Protein AF-A0A651H7D0-F1 (afdb_monomer_lite)

Structure (mmCIF, N/CA/C/O backbone):
data_AF-A0A651H7D0-F1
#
_entry.id   AF-A0A651H7D0-F1
#
loop_
_atom_site.group_PDB
_atom_site.id
_atom_site.type_symbol
_atom_site.label_atom_id
_atom_site.label_alt_id
_atom_site.label_comp_id
_atom_site.label_asym_id
_atom_site.label_entity_id
_atom_site.label_seq_id
_atom_site.pdbx_PDB_ins_code
_atom_site.Cartn_x
_atom_site.Cartn_y
_atom_site.Cartn_z
_atom_site.occupancy
_atom_site.B_iso_or_equiv
_atom_site.auth_seq_id
_atom_site.auth_comp_id
_atom_site.auth_asym_id
_atom_site.auth_atom_id
_atom_site.pdbx_PDB_model_num
ATOM 1 N N . MET A 1 1 ? -4.427 -22.887 33.179 1.00 30.02 1 MET A N 1
ATOM 2 C CA . MET A 1 1 ? -4.333 -21.422 33.364 1.00 30.02 1 MET A CA 1
ATOM 3 C C . MET A 1 1 ? -4.092 -20.790 32.000 1.00 30.02 1 MET A C 1
ATOM 5 O O . MET A 1 1 ? -2.968 -20.819 31.516 1.00 30.02 1 MET A O 1
ATOM 9 N N . SER A 1 2 ? -5.145 -20.331 31.320 1.00 29.44 2 SER A N 1
ATOM 10 C CA . SER A 1 2 ? -5.008 -19.767 29.972 1.00 29.44 2 SER A CA 1
ATOM 11 C C . SER A 1 2 ? -4.430 -18.359 30.052 1.00 29.44 2 SER A C 1
ATOM 13 O O . SER A 1 2 ? -5.003 -17.473 30.680 1.00 29.44 2 SER A O 1
ATOM 15 N N . LYS A 1 3 ? -3.266 -18.177 29.428 1.00 25.44 3 LYS A N 1
ATOM 16 C CA . LYS A 1 3 ? -2.587 -16.894 29.248 1.00 25.44 3 LYS A CA 1
ATOM 17 C C . LYS A 1 3 ? -3.523 -15.998 28.426 1.00 25.44 3 LYS A C 1
ATOM 19 O O . LYS A 1 3 ? -3.673 -16.217 27.228 1.00 25.44 3 LYS A O 1
ATOM 24 N N . ALA A 1 4 ? -4.202 -15.045 29.064 1.00 33.19 4 ALA A N 1
ATOM 25 C CA . ALA A 1 4 ? -4.998 -14.057 28.344 1.00 33.19 4 ALA A CA 1
ATOM 26 C C . ALA A 1 4 ? -4.068 -13.311 27.377 1.00 33.19 4 ALA A C 1
ATOM 28 O O . ALA A 1 4 ? -3.048 -12.757 27.799 1.00 33.19 4 ALA A O 1
ATOM 29 N N . ALA A 1 5 ? -4.378 -13.353 26.080 1.00 38.56 5 ALA A N 1
ATOM 30 C CA . ALA A 1 5 ? -3.650 -12.601 25.071 1.00 38.56 5 ALA A CA 1
ATOM 31 C C . ALA A 1 5 ? -3.648 -11.124 25.486 1.00 38.56 5 ALA A C 1
ATOM 33 O O . ALA A 1 5 ? -4.702 -10.510 25.657 1.00 38.56 5 ALA A O 1
ATOM 34 N N . LYS A 1 6 ? -2.458 -10.572 25.732 1.00 51.66 6 LYS A N 1
ATOM 35 C CA . LYS A 1 6 ? -2.292 -9.190 26.178 1.00 51.66 6 LYS A CA 1
ATOM 36 C C . LYS A 1 6 ? -2.642 -8.298 24.991 1.00 51.66 6 LYS A C 1
ATOM 38 O O . LYS A 1 6 ? -1.834 -8.144 24.082 1.00 51.66 6 LYS A O 1
ATOM 43 N N . VAL A 1 7 ? -3.872 -7.790 24.962 1.00 60.25 7 VAL A N 1
ATOM 44 C CA . VAL A 1 7 ? -4.326 -6.878 23.911 1.00 60.25 7 VAL A CA 1
ATOM 45 C C . VAL A 1 7 ? -3.390 -5.669 23.903 1.00 60.25 7 VAL A C 1
ATOM 47 O O . VAL A 1 7 ? -3.214 -5.004 24.925 1.00 60.25 7 VAL A O 1
ATOM 50 N N . GLU A 1 8 ? -2.751 -5.410 22.765 1.00 68.06 8 GLU A N 1
ATOM 51 C CA . GLU A 1 8 ? -1.811 -4.303 22.618 1.00 68.06 8 GLU A CA 1
ATOM 52 C C . GLU A 1 8 ? -2.575 -2.972 22.608 1.00 68.06 8 GLU A C 1
ATOM 54 O O . GLU A 1 8 ? -3.343 -2.673 21.686 1.00 68.06 8 GLU A O 1
ATOM 59 N N . MET A 1 9 ? -2.396 -2.179 23.665 1.00 70.12 9 MET A N 1
ATOM 60 C CA . MET A 1 9 ? -3.059 -0.885 23.820 1.00 70.12 9 MET A CA 1
ATOM 61 C C . MET A 1 9 ? -2.379 0.189 22.958 1.00 70.12 9 MET A C 1
ATOM 63 O O . MET A 1 9 ? -1.159 0.174 22.817 1.00 70.12 9 MET A O 1
ATOM 67 N N . PRO A 1 10 ? -3.134 1.158 22.409 1.00 69.12 10 PRO A N 1
ATOM 68 C CA . PRO A 1 10 ? -2.575 2.207 21.552 1.00 69.12 10 PRO A CA 1
ATOM 69 C C . PRO A 1 10 ? -1.718 3.236 22.312 1.00 69.12 10 PRO A C 1
ATOM 71 O O . PRO A 1 10 ? -0.982 3.994 21.687 1.00 69.12 10 PRO A O 1
ATOM 74 N N . CYS A 1 11 ? -1.810 3.290 23.644 1.00 74.88 11 CYS A N 1
ATOM 75 C CA . CYS A 1 11 ? -0.924 4.070 24.509 1.00 74.88 11 CYS A CA 1
ATOM 76 C C . CYS A 1 11 ? -0.844 3.458 25.919 1.00 74.88 11 CYS A C 1
ATOM 78 O O . CYS A 1 11 ? -1.687 2.644 26.311 1.00 74.88 11 CYS A O 1
ATOM 80 N N . GLY A 1 12 ? 0.189 3.839 26.679 1.00 77.81 12 GLY A N 1
ATOM 81 C CA . GLY A 1 12 ? 0.385 3.375 28.054 1.00 77.81 12 GLY A CA 1
ATOM 82 C C . GLY A 1 12 ? -0.759 3.808 28.977 1.00 77.81 12 GLY A C 1
ATOM 83 O O . GLY A 1 12 ? -1.247 4.932 28.877 1.00 77.81 12 GLY A O 1
ATOM 84 N N . GLY A 1 13 ? -1.183 2.926 29.890 1.00 75.56 13 GLY A N 1
ATOM 85 C CA . GLY A 1 13 ? -2.305 3.191 30.805 1.00 75.56 13 GLY A CA 1
ATOM 86 C C . GLY A 1 13 ? -2.114 4.434 31.681 1.00 75.56 13 GLY A C 1
ATOM 87 O O . GLY A 1 13 ? -3.072 5.161 31.921 1.00 75.56 13 GLY A O 1
ATOM 88 N N . GLU A 1 14 ? -0.876 4.737 32.077 1.00 77.44 14 GLU A N 1
ATOM 89 C CA . GLU A 1 14 ? -0.544 5.968 32.807 1.00 77.44 14 GLU A CA 1
ATOM 90 C C . GLU A 1 14 ? -0.788 7.226 31.968 1.00 77.44 14 GLU A C 1
ATOM 92 O O . GLU A 1 14 ? -1.350 8.199 32.464 1.00 77.44 14 GLU A O 1
ATOM 97 N N . ALA A 1 15 ? -0.433 7.195 30.679 1.00 79.38 15 ALA A N 1
ATOM 98 C CA . ALA A 1 15 ? -0.640 8.320 29.773 1.00 79.38 15 ALA A CA 1
ATOM 99 C C . ALA A 1 15 ? -2.135 8.579 29.532 1.00 79.38 15 ALA A C 1
ATOM 101 O O . ALA A 1 15 ? -2.571 9.731 29.547 1.00 79.38 15 ALA A O 1
ATOM 102 N N . VAL A 1 16 ? -2.929 7.510 29.378 1.00 81.38 16 VAL A N 1
ATOM 103 C CA . VAL A 1 16 ? -4.387 7.624 29.237 1.00 81.38 16 VAL A CA 1
ATOM 104 C C . VAL A 1 16 ? -5.010 8.177 30.518 1.00 81.38 16 VAL A C 1
ATOM 106 O O . VAL A 1 16 ? -5.781 9.132 30.442 1.00 81.38 16 VAL A O 1
ATOM 109 N N . LYS A 1 17 ? -4.608 7.692 31.698 1.00 84.50 17 LYS A N 1
ATOM 110 C CA . LYS A 1 17 ? -5.128 8.185 32.979 1.00 84.50 17 LYS A CA 1
ATOM 111 C C . LYS A 1 17 ? -4.763 9.645 33.228 1.00 84.50 17 LYS A C 1
ATOM 113 O O . LYS A 1 17 ? -5.623 10.428 33.618 1.00 84.50 17 LYS A O 1
ATOM 118 N N . ALA A 1 18 ? -3.524 10.037 32.936 1.00 82.00 18 ALA A N 1
ATOM 119 C CA . ALA A 1 18 ? -3.053 11.407 33.124 1.00 82.00 18 ALA A CA 1
ATOM 120 C C . ALA A 1 18 ? -3.798 12.430 32.250 1.00 82.00 18 ALA A C 1
ATOM 122 O O . ALA A 1 18 ? -3.918 13.590 32.634 1.00 82.00 18 ALA A O 1
ATOM 123 N N . LYS A 1 19 ? -4.279 12.025 31.069 1.00 83.31 19 LYS A N 1
ATOM 124 C CA . LYS A 1 19 ? -4.895 12.942 30.094 1.00 83.31 19 LYS A CA 1
ATOM 125 C C . LYS A 1 19 ? -6.409 12.867 30.039 1.00 83.31 19 LYS A C 1
ATOM 127 O O . LYS A 1 19 ? -7.053 13.870 29.763 1.00 83.31 19 LYS A O 1
ATOM 132 N N . THR A 1 20 ? -6.965 11.698 30.317 1.00 81.38 20 THR A N 1
ATOM 133 C CA . THR A 1 20 ? -8.406 11.448 30.245 1.00 81.38 20 THR A CA 1
ATOM 134 C C . THR A 1 20 ? -9.041 11.293 31.622 1.00 81.38 20 THR A C 1
ATOM 136 O O . THR A 1 20 ? -10.248 11.127 31.708 1.00 81.38 20 THR A O 1
ATOM 139 N N . GLY A 1 21 ? -8.246 11.313 32.698 1.00 83.69 21 GLY A N 1
ATOM 140 C CA . GLY A 1 21 ? -8.707 11.143 34.076 1.00 83.69 21 GLY A CA 1
ATOM 141 C C . GLY A 1 21 ? -9.155 9.723 34.434 1.00 83.69 21 GLY A C 1
ATOM 142 O O . GLY A 1 21 ? -9.537 9.497 35.578 1.00 83.69 21 GLY A O 1
ATOM 143 N N . ARG A 1 22 ? -9.114 8.780 33.485 1.00 85.62 22 ARG A N 1
ATOM 144 C CA . ARG A 1 22 ? -9.593 7.400 33.637 1.00 85.62 22 ARG A CA 1
ATOM 145 C C . ARG A 1 22 ? -8.580 6.413 33.086 1.00 85.62 22 ARG A C 1
ATOM 147 O O . ARG A 1 22 ? -7.939 6.683 32.072 1.00 85.62 22 ARG A O 1
ATOM 154 N N . ASP A 1 23 ? -8.437 5.267 33.732 1.00 88.31 23 ASP A N 1
ATOM 155 C CA . ASP A 1 23 ? -7.669 4.153 33.189 1.00 88.31 23 ASP A CA 1
ATOM 156 C C . ASP A 1 23 ? -8.476 3.322 32.173 1.00 88.31 23 ASP A C 1
ATOM 158 O O . ASP A 1 23 ? -9.648 3.577 31.886 1.00 88.31 23 ASP A O 1
ATOM 162 N N . TRP A 1 24 ? -7.826 2.318 31.583 1.00 84.38 24 TRP A N 1
ATOM 163 C CA . TRP A 1 24 ? -8.444 1.460 30.573 1.00 84.38 24 TRP A CA 1
ATOM 164 C C . TRP A 1 24 ? -9.625 0.640 31.105 1.00 84.38 24 TRP A C 1
ATOM 166 O O . TRP A 1 24 ? -10.591 0.427 30.372 1.00 84.38 24 TRP A O 1
ATOM 176 N N . ALA A 1 25 ? -9.579 0.183 32.358 1.00 85.06 25 ALA A N 1
ATOM 177 C CA . ALA A 1 25 ? -10.669 -0.589 32.946 1.00 85.06 25 ALA A CA 1
ATOM 178 C C . ALA A 1 25 ? -11.895 0.302 33.194 1.00 85.06 25 ALA A C 1
ATOM 180 O O . ALA A 1 25 ? -13.027 -0.111 32.926 1.00 85.06 25 ALA A O 1
ATOM 181 N N . GLU A 1 26 ? -11.667 1.535 33.645 1.00 87.69 26 GLU A N 1
ATOM 182 C CA . GLU A 1 26 ? -12.698 2.553 33.837 1.00 87.69 26 GLU A CA 1
ATOM 183 C C . GLU A 1 26 ? -13.334 2.970 32.508 1.00 87.69 26 GLU A C 1
ATOM 185 O O . GLU A 1 26 ? -14.560 2.967 32.395 1.00 87.69 26 GLU A O 1
ATOM 190 N N . TRP A 1 27 ? -12.530 3.248 31.477 1.00 89.06 27 TRP A N 1
ATOM 191 C CA . TRP A 1 27 ? -13.042 3.533 30.132 1.00 89.06 27 TRP A CA 1
ATOM 192 C C . TRP A 1 27 ? -13.841 2.370 29.556 1.00 89.06 27 TRP A C 1
ATOM 194 O O . TRP A 1 27 ? -14.928 2.578 29.019 1.00 89.06 27 TRP A O 1
ATOM 204 N N . GLY A 1 28 ? -13.337 1.144 29.717 1.00 86.56 28 GLY A N 1
ATOM 205 C CA . GLY A 1 28 ? -14.035 -0.069 29.306 1.00 86.56 28 GLY A CA 1
ATOM 206 C C . GLY A 1 28 ? -15.434 -0.175 29.905 1.00 86.56 28 GLY A C 1
ATOM 207 O O . GLY A 1 28 ? -16.376 -0.510 29.192 1.00 86.56 28 GLY A O 1
ATOM 208 N N . ARG A 1 29 ? -15.580 0.151 31.193 1.00 86.50 29 ARG A N 1
ATOM 209 C CA . ARG A 1 29 ? -16.866 0.114 31.896 1.00 86.50 29 ARG A CA 1
ATOM 210 C C . ARG A 1 29 ? -17.814 1.214 31.422 1.00 86.50 29 ARG A C 1
ATOM 212 O O . ARG A 1 29 ? -18.936 0.910 31.043 1.00 86.50 29 ARG A O 1
ATOM 219 N N . VAL A 1 30 ? -17.344 2.463 31.377 1.00 88.69 30 VAL A N 1
ATOM 220 C CA . VAL A 1 30 ? -18.155 3.625 30.962 1.00 88.69 30 VAL A CA 1
ATOM 221 C C . VAL A 1 30 ? -18.706 3.446 29.549 1.00 88.69 30 VAL A C 1
ATOM 223 O O . VAL A 1 30 ? -19.864 3.764 29.282 1.00 88.69 30 VAL A O 1
ATOM 226 N N . LEU A 1 31 ? -17.880 2.937 28.636 1.00 87.56 31 LEU A N 1
ATOM 227 C CA . LEU A 1 31 ? -18.273 2.731 27.247 1.00 87.56 31 LEU A CA 1
ATOM 228 C C . LEU A 1 31 ? -19.184 1.509 27.082 1.00 87.56 31 LEU A C 1
ATOM 230 O O . LEU A 1 31 ? -20.147 1.579 26.323 1.00 87.56 31 LEU A O 1
ATOM 234 N N . ASP A 1 32 ? -18.957 0.426 27.830 1.00 84.50 32 ASP A N 1
ATOM 235 C CA . ASP A 1 32 ? -19.878 -0.717 27.843 1.00 84.50 32 ASP A CA 1
ATOM 236 C C . ASP A 1 32 ? -21.271 -0.336 28.360 1.00 84.50 32 ASP A C 1
ATOM 238 O O . ASP A 1 32 ? -22.265 -0.682 27.722 1.00 84.50 32 ASP A O 1
ATOM 242 N N . GLU A 1 33 ? -21.349 0.397 29.474 1.00 87.38 33 GLU A N 1
ATOM 243 C CA . GLU A 1 33 ? -22.612 0.876 30.060 1.00 87.38 33 GLU A CA 1
ATOM 244 C C . GLU A 1 33 ? -23.369 1.808 29.107 1.00 87.38 33 GLU A C 1
ATOM 246 O O . GLU A 1 33 ? -24.596 1.805 29.064 1.00 87.38 33 GLU A O 1
ATOM 251 N N . ALA A 1 34 ? -22.640 2.574 28.298 1.00 84.88 34 ALA A N 1
ATOM 252 C CA . ALA A 1 34 ? -23.206 3.448 27.279 1.00 84.88 34 ALA A CA 1
ATOM 253 C C . ALA A 1 34 ? -23.540 2.729 25.955 1.00 84.88 34 ALA A C 1
ATOM 255 O O . ALA A 1 34 ? -23.911 3.386 24.983 1.00 84.88 34 ALA A O 1
ATOM 256 N N . GLY A 1 35 ? -23.397 1.401 25.884 1.00 82.62 35 GLY A N 1
ATOM 257 C CA . GLY A 1 35 ? -23.729 0.622 24.690 1.00 82.62 35 GLY A CA 1
ATOM 258 C C . GLY A 1 35 ? -22.752 0.807 23.525 1.00 82.62 35 GLY A C 1
ATOM 259 O O . GLY A 1 35 ? -23.097 0.504 22.383 1.00 82.62 35 GLY A O 1
ATOM 260 N N . ALA A 1 36 ? -21.520 1.257 23.787 1.00 83.56 36 ALA A N 1
ATOM 261 C CA . ALA A 1 36 ? -20.536 1.595 22.756 1.00 83.56 36 ALA A CA 1
ATOM 262 C C . ALA A 1 36 ? -20.185 0.431 21.816 1.00 83.56 36 ALA A C 1
ATOM 264 O O . ALA A 1 36 ? -19.750 0.669 20.694 1.00 83.56 36 ALA A O 1
ATOM 265 N N . LYS A 1 37 ? -20.435 -0.823 22.217 1.00 76.56 37 LYS A N 1
ATOM 266 C CA . LYS A 1 37 ? -20.268 -2.009 21.356 1.00 76.56 37 LYS A CA 1
ATOM 267 C C . LYS A 1 37 ? -21.088 -1.959 20.064 1.00 76.56 37 LYS A C 1
ATOM 269 O O . LYS A 1 37 ? -20.705 -2.601 19.095 1.00 76.56 37 LYS A O 1
ATOM 274 N N . GLN A 1 38 ? -22.210 -1.238 20.069 1.00 73.50 38 GLN A N 1
ATOM 275 C CA . GLN A 1 38 ? -23.109 -1.103 18.917 1.00 73.50 38 GLN A CA 1
ATOM 276 C C . GLN A 1 38 ? -22.894 0.208 18.148 1.00 73.50 38 GLN A C 1
ATOM 278 O O . GLN A 1 38 ? -23.560 0.457 17.146 1.00 73.50 38 GLN A O 1
ATOM 283 N N . LEU A 1 39 ? -21.989 1.068 18.620 1.00 73.75 39 LEU A N 1
ATOM 284 C CA . LEU A 1 39 ? -21.764 2.391 18.053 1.00 73.75 39 LEU A CA 1
ATOM 285 C C . LEU A 1 39 ? -20.658 2.370 16.996 1.00 73.75 39 LEU A C 1
ATOM 287 O O . LEU A 1 39 ? -19.734 1.554 17.016 1.00 73.75 39 LEU A O 1
ATOM 291 N N . SER A 1 40 ? -20.730 3.318 16.062 1.00 72.25 40 SER A N 1
ATOM 292 C CA . SER A 1 40 ? -19.637 3.552 15.124 1.00 72.25 40 SER A CA 1
ATOM 293 C C . SER A 1 40 ? -18.425 4.151 15.851 1.00 72.25 40 SER A C 1
ATOM 295 O O . SER A 1 40 ? -18.571 4.800 16.879 1.00 72.25 40 SER A O 1
ATOM 297 N N . HIS A 1 41 ? -17.218 4.016 15.291 1.00 77.00 41 HIS A N 1
ATOM 298 C CA . HIS A 1 41 ? -16.010 4.628 15.870 1.00 77.00 41 HIS A CA 1
ATOM 299 C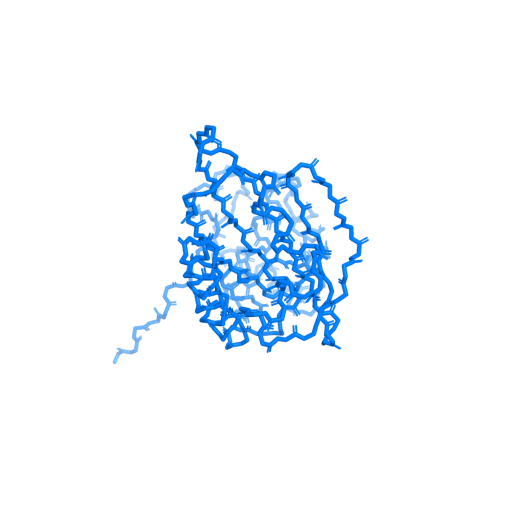 C . HIS A 1 41 ? -16.174 6.141 16.096 1.00 77.00 41 HIS A C 1
ATOM 301 O O . HIS A 1 41 ? -15.755 6.663 17.122 1.00 77.00 41 HIS A O 1
ATOM 307 N N . ALA A 1 42 ? -16.805 6.842 15.148 1.00 74.25 42 ALA A N 1
ATOM 308 C CA . ALA A 1 42 ? -17.049 8.275 15.268 1.00 74.25 42 ALA A CA 1
ATOM 309 C C . ALA A 1 42 ? -18.005 8.586 16.427 1.00 74.25 42 ALA A C 1
ATOM 311 O O . ALA A 1 42 ? -17.804 9.567 17.139 1.00 74.25 42 ALA A O 1
ATOM 312 N N . ASP A 1 43 ? -19.009 7.740 16.645 1.00 77.12 43 ASP A N 1
ATOM 313 C CA . ASP A 1 43 ? -19.968 7.920 17.731 1.00 77.12 43 ASP A CA 1
ATOM 314 C C . ASP A 1 43 ? -19.377 7.527 19.085 1.00 77.12 43 ASP A C 1
ATOM 316 O O . ASP A 1 43 ? -19.653 8.201 20.071 1.00 77.12 43 ASP A O 1
ATOM 320 N N . ILE A 1 44 ? -18.485 6.531 19.139 1.00 82.88 44 ILE A N 1
ATOM 321 C CA . ILE A 1 44 ? -17.701 6.242 20.346 1.00 82.88 44 ILE A CA 1
ATOM 322 C C . ILE A 1 44 ? -16.760 7.414 20.649 1.00 82.88 44 ILE A C 1
ATOM 324 O O . ILE A 1 44 ? -16.702 7.846 21.793 1.00 82.88 44 ILE A O 1
ATOM 328 N N . ALA A 1 45 ? -16.085 7.996 19.653 1.00 84.00 45 ALA A N 1
ATOM 329 C CA . ALA A 1 45 ? -15.214 9.152 19.870 1.00 84.00 45 ALA A CA 1
ATOM 330 C C . ALA A 1 45 ? -15.995 10.377 20.375 1.00 84.00 45 ALA A C 1
ATOM 332 O O . ALA A 1 45 ? -15.549 11.035 21.313 1.00 84.00 45 ALA A O 1
ATOM 333 N N . LYS A 1 46 ? -17.185 10.647 19.817 1.00 83.25 46 LYS A N 1
ATOM 334 C CA . LYS A 1 46 ? -18.104 11.679 20.331 1.00 83.25 46 LYS A CA 1
ATOM 335 C C . LYS A 1 46 ? -18.578 11.362 21.745 1.00 83.25 46 LYS A C 1
ATOM 337 O O . LYS A 1 46 ? -18.647 12.257 22.578 1.00 83.25 46 LYS A O 1
ATOM 342 N N . LEU A 1 47 ? -18.897 10.101 22.029 1.00 85.69 47 LEU A N 1
ATOM 343 C CA . LEU A 1 47 ? -19.313 9.658 23.353 1.00 85.69 47 LEU A CA 1
ATOM 344 C C . LEU A 1 47 ? -18.184 9.852 24.373 1.00 85.69 47 LEU A C 1
ATOM 346 O O . LEU A 1 47 ? -18.431 10.416 25.433 1.00 85.69 47 LEU A O 1
ATOM 350 N N . VAL A 1 48 ? -16.953 9.458 24.047 1.00 87.00 48 VAL A N 1
ATOM 351 C CA . VAL A 1 48 ? -15.766 9.697 24.880 1.00 87.00 48 VAL A CA 1
ATOM 352 C C . VAL A 1 48 ? -15.612 11.188 25.166 1.00 87.00 48 VAL A C 1
ATOM 354 O O . VAL A 1 48 ? -15.523 11.570 26.330 1.00 87.00 48 VAL A O 1
ATOM 357 N N . ASP A 1 49 ? -15.675 12.020 24.127 1.00 85.00 49 ASP A N 1
ATOM 358 C CA . ASP A 1 49 ? -15.542 13.473 24.252 1.00 85.00 49 ASP A CA 1
ATOM 359 C C . ASP A 1 49 ? -16.667 14.088 25.104 1.00 85.00 49 ASP A C 1
ATOM 361 O O . ASP A 1 49 ? -16.412 14.925 25.965 1.00 85.00 49 ASP A O 1
ATOM 365 N N . SER A 1 50 ? -17.904 13.599 24.948 1.00 84.00 50 SER A N 1
ATOM 366 C CA . SER A 1 50 ? -19.060 14.041 25.740 1.00 84.00 50 SER A CA 1
ATOM 367 C C . SER A 1 50 ? -18.974 13.648 27.218 1.00 84.00 50 SER A C 1
ATOM 369 O O . SER A 1 50 ? -19.501 14.349 28.079 1.00 84.00 50 SER A O 1
ATOM 371 N N . ARG A 1 51 ? -18.324 12.518 27.531 1.00 81.06 51 ARG A N 1
ATOM 372 C CA . ARG A 1 51 ? -18.155 12.023 28.905 1.00 81.06 51 ARG A CA 1
ATOM 373 C C . ARG A 1 51 ? -16.996 12.707 29.608 1.00 81.06 51 ARG A C 1
ATOM 375 O O . ARG A 1 51 ? -17.088 12.970 30.806 1.00 81.06 51 ARG A O 1
ATOM 382 N N . GLN A 1 52 ? -15.905 12.941 28.887 1.00 77.75 52 GLN A N 1
ATOM 383 C CA . GLN A 1 52 ? -14.725 13.601 29.413 1.00 77.75 52 GLN A CA 1
ATOM 384 C C . GLN A 1 52 ? -13.948 14.258 28.267 1.00 77.75 52 GLN A C 1
ATOM 386 O O . GLN A 1 52 ? -13.255 13.556 27.526 1.00 77.75 52 GLN A O 1
ATOM 391 N N . PRO A 1 53 ? -14.017 15.593 28.136 1.00 71.19 53 PRO A N 1
ATOM 392 C CA . PRO A 1 53 ? -13.289 16.317 27.105 1.00 71.19 53 PRO A CA 1
ATOM 393 C C . PRO A 1 53 ? -11.780 16.172 27.329 1.00 71.19 53 PRO A C 1
ATOM 395 O O . PRO A 1 53 ? -11.184 16.852 28.161 1.00 71.19 53 PRO A O 1
ATOM 398 N N . ALA A 1 54 ? -11.155 15.249 26.602 1.00 64.81 54 ALA A N 1
ATOM 399 C CA . ALA A 1 54 ? -9.710 15.019 26.631 1.00 64.81 54 ALA A CA 1
ATOM 400 C C . ALA A 1 54 ? -9.011 15.575 25.374 1.00 64.81 54 ALA A C 1
ATOM 402 O O . ALA A 1 54 ? -7.787 15.504 25.250 1.00 64.81 54 ALA A O 1
ATOM 403 N N . GLY A 1 55 ? -9.786 16.143 24.444 1.00 71.81 55 GLY A N 1
ATOM 404 C CA . GLY A 1 55 ? -9.339 16.604 23.134 1.00 71.81 55 GLY A CA 1
ATOM 405 C C . GLY A 1 55 ? -9.435 15.505 22.072 1.00 71.81 55 GLY A C 1
ATOM 406 O O . GLY A 1 55 ? -9.221 14.325 22.352 1.00 71.81 55 GLY A O 1
ATOM 407 N N . GLY A 1 56 ? -9.716 15.902 20.825 1.00 72.56 56 GLY A N 1
ATOM 408 C CA . GLY A 1 56 ? -10.086 14.980 19.740 1.00 72.56 56 GLY A CA 1
ATOM 409 C C . GLY A 1 56 ? -9.095 13.839 19.481 1.00 72.56 56 GLY A C 1
ATOM 410 O O . GLY A 1 56 ? -9.507 12.741 19.118 1.00 72.56 56 GLY A O 1
ATOM 411 N N . TRP A 1 57 ? -7.800 14.054 19.732 1.00 77.94 57 TRP A N 1
ATOM 412 C CA . TRP A 1 57 ? -6.787 13.003 19.610 1.00 77.94 57 TRP A CA 1
ATOM 413 C C . TRP A 1 57 ? -6.889 11.940 20.719 1.00 77.94 57 TRP A C 1
ATOM 415 O O . TRP A 1 57 ? -6.831 10.744 20.437 1.00 77.94 57 TRP A O 1
ATOM 425 N N . TRP A 1 58 ? -7.107 12.341 21.975 1.00 82.44 58 TRP A N 1
ATOM 426 C CA . TRP A 1 58 ? -7.272 11.395 23.084 1.00 82.44 58 TRP A CA 1
ATOM 427 C C . TRP A 1 58 ? -8.593 10.637 22.994 1.00 82.44 58 TRP A C 1
ATOM 429 O O . TRP A 1 58 ? -8.620 9.438 23.270 1.00 82.44 58 TRP A O 1
ATOM 439 N N . SER A 1 59 ? -9.655 11.288 22.516 1.00 84.25 59 SER A N 1
ATOM 440 C CA . SER A 1 59 ? -10.943 10.634 22.268 1.00 84.25 59 SER A CA 1
ATOM 441 C C . SER A 1 59 ? -10.818 9.508 21.233 1.00 84.25 59 SER A C 1
ATOM 443 O O . SER A 1 59 ? -11.385 8.427 21.412 1.00 84.25 59 SER A O 1
ATOM 445 N N . GLN A 1 60 ? -9.987 9.694 20.201 1.00 81.00 60 GLN A N 1
ATOM 446 C CA . GLN A 1 60 ? -9.650 8.635 19.244 1.00 81.00 60 GLN A CA 1
ATOM 447 C C . GLN A 1 60 ? -8.833 7.506 19.885 1.00 81.00 60 GLN A C 1
ATOM 449 O O . GLN A 1 60 ? -9.162 6.337 19.692 1.00 81.00 60 GLN A O 1
ATOM 454 N N . GLN A 1 61 ? -7.807 7.828 20.680 1.00 82.44 61 GLN A N 1
ATOM 455 C CA . GLN A 1 61 ? -6.963 6.823 21.338 1.00 82.44 61 GLN A CA 1
ATOM 456 C C . GLN A 1 61 ? -7.759 5.938 22.306 1.00 82.44 61 GLN A C 1
ATOM 458 O O . GLN A 1 61 ? -7.601 4.716 22.289 1.00 82.44 61 GLN A O 1
ATOM 463 N N . VAL A 1 62 ? -8.646 6.535 23.107 1.00 84.75 62 VAL A N 1
ATOM 464 C CA . VAL A 1 62 ? -9.555 5.807 24.005 1.00 84.75 62 VAL A CA 1
ATOM 465 C C . VAL A 1 62 ? -10.494 4.907 23.211 1.00 84.75 62 VAL A C 1
ATOM 467 O O . VAL A 1 62 ? -10.653 3.739 23.557 1.00 84.75 62 VAL A O 1
ATOM 470 N N . THR A 1 63 ? -11.059 5.414 22.113 1.00 84.50 63 THR A N 1
ATOM 471 C CA . THR A 1 63 ? -11.945 4.633 21.242 1.00 84.50 63 THR A CA 1
ATOM 472 C C . THR A 1 63 ? -11.228 3.407 20.669 1.00 84.50 63 THR A C 1
ATOM 474 O O . THR A 1 63 ? -11.720 2.289 20.806 1.00 84.50 63 THR A O 1
ATOM 477 N N . VAL A 1 64 ? -10.024 3.592 20.111 1.00 79.75 64 VAL A N 1
ATOM 478 C CA . VAL A 1 64 ? -9.204 2.494 19.571 1.00 79.75 64 VAL A CA 1
ATOM 479 C C . VAL A 1 64 ? -8.875 1.465 20.653 1.00 79.75 64 VAL A C 1
ATOM 481 O O . VAL A 1 64 ? -8.956 0.263 20.402 1.00 79.75 64 VAL A O 1
ATOM 484 N N . GLY A 1 65 ? -8.49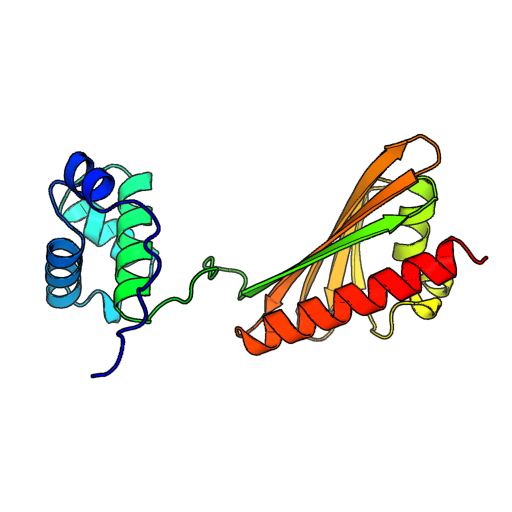8 1.912 21.853 1.00 83.31 65 GLY A N 1
ATOM 485 C CA . GLY A 1 65 ? -8.202 1.010 22.964 1.00 83.31 65 GLY A CA 1
ATOM 486 C C . GLY A 1 65 ? -9.432 0.223 23.413 1.00 83.31 65 GLY A C 1
ATOM 487 O O . GLY A 1 65 ? -9.346 -0.994 23.559 1.00 83.31 65 GLY A O 1
ATOM 488 N N . TYR A 1 66 ? -10.587 0.879 23.531 1.00 83.94 66 TYR A N 1
ATOM 489 C CA . TYR A 1 66 ? -11.857 0.238 23.872 1.00 83.94 66 TYR A CA 1
ATOM 490 C C . TYR A 1 66 ? -12.255 -0.844 22.862 1.00 83.94 66 TYR A C 1
ATOM 492 O O . TYR A 1 66 ? -12.564 -1.974 23.247 1.00 83.94 66 TYR A O 1
ATOM 500 N N . GLU A 1 67 ? -12.189 -0.543 21.565 1.00 80.44 67 GLU A N 1
ATOM 501 C CA . GLU A 1 67 ? -12.538 -1.512 20.525 1.00 80.44 67 GLU A CA 1
ATOM 502 C C . GLU A 1 67 ? -11.587 -2.715 20.534 1.00 80.44 67 GLU A C 1
ATOM 504 O O . GLU A 1 67 ? -12.041 -3.856 20.433 1.00 80.44 67 GLU A O 1
ATOM 509 N N . ARG A 1 68 ? -10.283 -2.494 20.746 1.00 78.50 68 ARG A N 1
ATOM 510 C CA . ARG A 1 68 ? -9.309 -3.586 20.914 1.00 78.50 68 ARG A CA 1
ATOM 511 C C . ARG A 1 68 ? -9.610 -4.429 22.157 1.00 78.50 68 ARG A C 1
ATOM 513 O O . ARG A 1 68 ? -9.608 -5.654 22.080 1.00 78.50 68 ARG A O 1
ATOM 520 N N . MET A 1 69 ? -9.916 -3.800 23.296 1.00 78.31 69 MET A N 1
ATOM 521 C CA . MET A 1 69 ? -10.273 -4.485 24.550 1.00 78.31 69 MET A CA 1
ATOM 522 C C . MET A 1 69 ? -11.533 -5.352 24.436 1.00 78.31 69 MET A C 1
ATOM 524 O O . MET A 1 69 ? -11.722 -6.264 25.243 1.00 78.31 69 MET A O 1
ATOM 528 N N . ARG A 1 70 ? -12.424 -5.047 23.490 1.00 77.38 70 ARG A N 1
ATOM 529 C CA . ARG A 1 70 ? -13.672 -5.785 23.251 1.00 77.38 70 ARG A CA 1
ATOM 530 C C . ARG A 1 70 ? -13.610 -6.706 22.039 1.00 77.38 70 ARG A C 1
ATOM 532 O O . ARG A 1 70 ? -14.626 -7.301 21.698 1.00 77.38 70 ARG A O 1
ATOM 539 N N . GLY A 1 71 ? -12.440 -6.840 21.411 1.00 68.75 71 GLY A N 1
ATOM 540 C CA . GLY A 1 71 ? -12.274 -7.645 20.201 1.00 68.75 71 GLY A CA 1
ATOM 541 C C . GLY A 1 71 ? -13.050 -7.101 18.999 1.00 68.75 71 GLY A C 1
ATOM 542 O O . GLY A 1 71 ? -13.219 -7.813 18.019 1.00 68.75 71 GLY A O 1
ATOM 543 N N . LEU A 1 72 ? -13.509 -5.846 19.068 1.00 64.62 72 LEU A N 1
ATOM 544 C CA . LEU A 1 72 ? -14.147 -5.129 17.962 1.00 64.62 72 LEU A CA 1
ATOM 545 C C . LEU A 1 72 ? -13.112 -4.626 16.943 1.00 64.62 72 LEU A C 1
ATOM 547 O O . LEU A 1 72 ? -13.493 -4.160 15.875 1.00 64.62 72 LEU A O 1
ATOM 551 N N . ARG A 1 73 ? -11.816 -4.681 17.292 1.00 59.19 73 ARG A N 1
ATOM 552 C CA . ARG A 1 73 ? -10.684 -4.327 16.430 1.00 59.19 73 ARG A CA 1
ATOM 553 C C . ARG A 1 73 ? -9.478 -5.228 16.643 1.00 59.19 73 ARG A C 1
ATOM 555 O O . ARG A 1 73 ? -9.080 -5.463 17.786 1.00 59.19 73 ARG A O 1
ATOM 562 N N . ALA A 1 74 ? -8.819 -5.616 15.553 1.00 52.38 74 ALA A N 1
ATOM 563 C CA . ALA A 1 74 ? -7.488 -6.221 15.603 1.00 52.38 74 ALA A CA 1
ATOM 564 C C . ALA A 1 74 ? -6.371 -5.147 15.593 1.00 52.38 74 ALA A C 1
ATOM 566 O O . ALA A 1 74 ? -6.549 -4.053 15.042 1.00 52.38 74 ALA A O 1
ATOM 567 N N . PRO A 1 75 ? -5.185 -5.423 16.170 1.00 44.31 75 PRO A N 1
ATOM 568 C CA . PRO A 1 75 ? -4.018 -4.556 16.013 1.00 44.31 75 PRO A CA 1
ATOM 569 C C . PRO A 1 75 ? -3.665 -4.359 14.525 1.00 44.31 75 PRO A C 1
ATOM 571 O O . PRO A 1 75 ? -3.371 -5.316 13.812 1.00 44.31 75 PRO A O 1
ATOM 574 N N . GLY A 1 76 ? -3.692 -3.107 14.053 1.00 48.62 76 GLY A N 1
ATOM 575 C CA . GLY A 1 76 ? -3.412 -2.741 12.654 1.00 48.62 76 GLY A CA 1
ATOM 576 C C . GLY A 1 76 ? -4.642 -2.413 11.800 1.00 48.62 76 GLY A C 1
ATOM 577 O O . GLY A 1 76 ? -4.492 -2.077 10.629 1.00 48.62 76 GLY A O 1
ATOM 578 N N . GLU A 1 77 ? -5.843 -2.463 12.370 1.00 49.06 77 GLU A N 1
ATOM 579 C CA . GLU A 1 77 ? -7.077 -2.091 11.682 1.00 49.06 77 GLU A CA 1
ATOM 580 C C . GLU A 1 77 ? -7.322 -0.567 11.752 1.00 49.06 77 GLU A C 1
ATOM 582 O O . GLU A 1 77 ? -7.708 -0.029 12.793 1.00 49.06 77 GLU A O 1
ATOM 587 N N . ALA A 1 78 ? -7.092 0.148 10.646 1.00 46.31 78 ALA A N 1
ATOM 588 C CA . ALA A 1 78 ? -7.478 1.553 10.477 1.00 46.31 78 ALA A CA 1
ATOM 589 C C . ALA A 1 78 ? -8.840 1.631 9.759 1.00 46.31 78 ALA A C 1
ATOM 591 O O . ALA A 1 78 ? -9.015 1.035 8.695 1.00 46.31 78 ALA A O 1
ATOM 592 N N . LYS A 1 79 ? -9.837 2.347 10.312 1.00 46.50 79 LYS A N 1
ATOM 593 C CA . LYS A 1 79 ? -11.183 2.360 9.703 1.00 46.50 79 LYS A CA 1
ATOM 594 C C . LYS A 1 79 ? -11.203 3.134 8.385 1.00 46.50 79 LYS A C 1
ATOM 596 O O . LYS A 1 79 ? -10.842 4.305 8.337 1.00 46.50 79 LYS A O 1
ATOM 601 N N . GLY A 1 80 ? -11.716 2.459 7.356 1.00 49.22 80 GLY A N 1
ATOM 602 C CA . GLY A 1 80 ? -12.094 3.015 6.057 1.00 49.22 80 GLY A CA 1
ATOM 603 C C . GLY A 1 80 ? -11.526 2.261 4.853 1.00 49.22 80 GLY A C 1
ATOM 604 O O . GLY A 1 80 ? -12.032 2.441 3.751 1.00 49.22 80 GLY A O 1
ATOM 605 N N . LYS A 1 81 ? -10.489 1.429 5.033 1.00 54.09 81 LYS A N 1
ATOM 606 C CA . LYS A 1 81 ? -9.778 0.785 3.913 1.00 54.09 81 LYS A CA 1
ATOM 607 C C . LYS A 1 81 ? -9.371 -0.671 4.167 1.00 54.09 81 LYS A C 1
ATOM 609 O O . LYS A 1 81 ? -8.396 -1.111 3.581 1.00 54.09 81 LYS A O 1
ATOM 614 N N . GLY A 1 82 ? -10.087 -1.417 5.009 1.00 68.19 82 GLY A N 1
ATOM 615 C CA . GLY A 1 82 ? -9.724 -2.807 5.316 1.00 68.19 82 GLY A CA 1
ATOM 616 C C . GLY A 1 82 ? -8.329 -2.944 5.943 1.00 68.19 82 GLY A C 1
ATOM 617 O O . GLY A 1 82 ? -7.723 -1.967 6.386 1.00 68.19 82 GLY A O 1
ATOM 618 N N . PHE A 1 83 ? -7.824 -4.170 5.997 1.00 74.19 83 PHE A N 1
ATOM 619 C CA . PHE A 1 83 ? -6.455 -4.467 6.387 1.00 74.19 83 PHE A CA 1
ATOM 620 C C . PHE A 1 83 ? -5.474 -3.979 5.313 1.00 74.19 83 PHE A C 1
ATOM 622 O O . PHE A 1 83 ? -5.796 -3.892 4.123 1.00 74.19 83 PHE A O 1
ATOM 629 N N . THR A 1 84 ? -4.253 -3.687 5.758 1.00 83.75 84 THR A N 1
ATOM 630 C CA . THR A 1 84 ? -3.165 -3.243 4.890 1.00 83.75 84 THR A CA 1
ATOM 631 C C . THR A 1 84 ? -1.994 -4.211 4.967 1.00 83.75 84 THR A C 1
ATOM 633 O O . THR A 1 84 ? -1.537 -4.571 6.056 1.00 83.75 84 THR A O 1
ATOM 636 N N . ALA A 1 85 ? -1.474 -4.599 3.809 1.00 88.81 85 ALA A N 1
ATOM 637 C CA . ALA A 1 85 ? -0.226 -5.334 3.673 1.00 88.81 85 ALA A CA 1
ATOM 638 C C . ALA A 1 85 ? 0.820 -4.442 3.007 1.00 88.81 85 ALA A C 1
ATOM 640 O O . ALA A 1 85 ? 0.503 -3.681 2.097 1.00 88.81 85 ALA A O 1
ATOM 641 N N . SER A 1 86 ? 2.073 -4.541 3.441 1.00 90.81 86 SER A N 1
ATOM 642 C CA . SER A 1 86 ? 3.175 -3.811 2.823 1.00 90.81 86 SER A CA 1
ATOM 643 C C . SER A 1 86 ? 4.369 -4.717 2.563 1.00 90.81 86 SER A C 1
ATOM 645 O O . SER A 1 86 ? 4.668 -5.634 3.332 1.00 90.81 86 SER A O 1
ATOM 647 N N . ALA A 1 87 ? 5.052 -4.454 1.454 1.00 94.25 87 ALA A N 1
ATOM 648 C CA . ALA A 1 87 ? 6.278 -5.128 1.052 1.00 94.25 87 ALA A CA 1
ATOM 649 C C . ALA A 1 87 ? 7.206 -4.120 0.370 1.00 94.25 87 ALA A C 1
ATOM 651 O O . ALA A 1 87 ? 6.760 -3.118 -0.183 1.00 94.25 87 ALA A O 1
ATOM 652 N N . SER A 1 88 ? 8.515 -4.355 0.411 1.00 95.62 88 SER A N 1
ATOM 653 C CA . SER A 1 88 ? 9.460 -3.497 -0.306 1.00 95.62 88 SER A CA 1
ATOM 654 C C . SER A 1 88 ? 10.670 -4.276 -0.790 1.00 95.62 88 SER A C 1
ATOM 656 O O . SER A 1 88 ? 11.063 -5.269 -0.175 1.00 95.62 88 SER A O 1
ATOM 658 N N . LYS A 1 89 ? 11.274 -3.808 -1.880 1.00 96.56 89 LYS A N 1
ATOM 659 C CA . LYS A 1 89 ? 12.478 -4.390 -2.470 1.00 96.56 89 LYS A CA 1
ATOM 660 C C . LYS A 1 89 ? 13.372 -3.291 -3.026 1.00 96.56 89 LYS A C 1
ATOM 662 O O . LYS A 1 89 ? 12.892 -2.286 -3.544 1.00 96.56 89 LYS A O 1
ATOM 667 N N . THR A 1 90 ? 14.677 -3.495 -2.914 1.00 96.56 90 THR A N 1
ATOM 668 C CA . 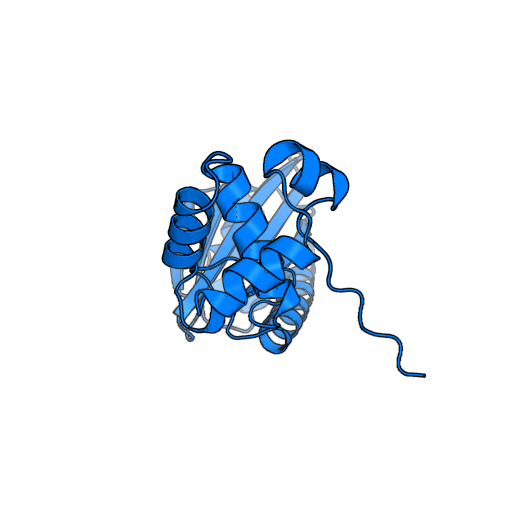THR A 1 90 ? 15.676 -2.633 -3.549 1.00 96.56 90 THR A CA 1
ATOM 669 C C . THR A 1 90 ? 16.082 -3.242 -4.883 1.00 96.56 90 THR A C 1
ATOM 671 O O . THR A 1 90 ? 16.403 -4.432 -4.941 1.00 96.56 90 THR A O 1
ATOM 674 N N . LEU A 1 91 ? 16.080 -2.416 -5.923 1.00 96.19 91 LEU A N 1
ATOM 675 C CA . LEU A 1 91 ? 16.460 -2.759 -7.284 1.00 96.19 91 LEU A CA 1
ATOM 676 C C . LEU A 1 91 ? 17.753 -2.024 -7.657 1.00 96.19 91 LEU A C 1
ATOM 678 O O . LEU A 1 91 ? 17.927 -0.845 -7.337 1.00 96.19 91 LEU A O 1
ATOM 682 N N . ALA A 1 92 ? 18.652 -2.707 -8.355 1.00 96.62 92 ALA A N 1
ATOM 683 C CA . ALA A 1 92 ? 19.883 -2.163 -8.920 1.00 96.62 92 ALA A CA 1
ATOM 684 C C . ALA A 1 92 ? 19.635 -1.479 -10.276 1.00 96.62 92 ALA A C 1
ATOM 686 O O . ALA A 1 92 ? 20.396 -1.660 -11.220 1.00 96.62 92 ALA A O 1
ATOM 687 N N . ILE A 1 93 ? 18.545 -0.711 -10.357 1.00 96.06 93 ILE A N 1
ATOM 688 C CA . ILE A 1 93 ? 18.193 0.117 -11.510 1.00 96.06 93 ILE A CA 1
ATOM 689 C C . ILE A 1 93 ? 17.738 1.514 -11.056 1.00 96.06 93 ILE A C 1
ATOM 691 O O . ILE A 1 93 ? 17.223 1.659 -9.934 1.00 96.06 93 ILE A O 1
ATOM 695 N N . PRO A 1 94 ? 17.872 2.544 -11.913 1.00 96.75 94 PRO A N 1
ATOM 696 C CA . PRO A 1 94 ? 17.372 3.888 -11.633 1.00 96.75 94 PRO A CA 1
ATOM 697 C C . PRO A 1 94 ? 15.858 3.913 -11.376 1.00 96.75 94 PRO A C 1
ATOM 699 O O . PRO A 1 94 ? 15.106 3.099 -11.915 1.00 96.75 94 PRO A O 1
ATOM 702 N N . ALA A 1 95 ? 15.385 4.897 -10.606 1.00 95.62 95 ALA A N 1
ATOM 703 C CA . ALA A 1 95 ? 13.962 5.036 -10.267 1.00 95.62 95 ALA A CA 1
ATOM 704 C C . ALA A 1 95 ? 13.046 5.163 -11.502 1.00 95.62 95 ALA A C 1
ATOM 706 O O . ALA A 1 95 ? 11.945 4.621 -11.504 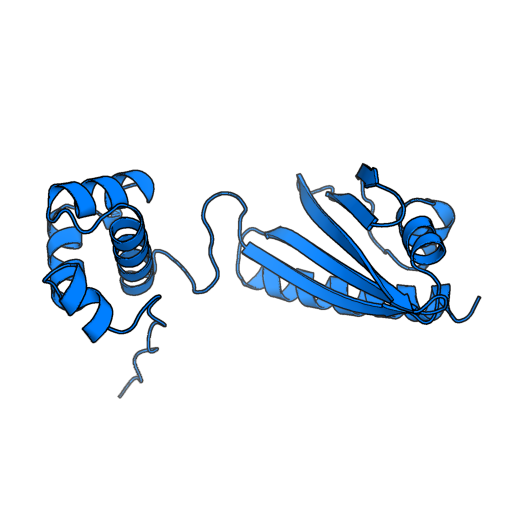1.00 95.62 95 ALA A O 1
ATOM 707 N N . ALA A 1 96 ? 13.507 5.832 -12.564 1.00 95.62 96 ALA A N 1
ATOM 708 C CA . ALA A 1 96 ? 12.758 5.942 -13.817 1.00 95.62 96 ALA A CA 1
ATOM 709 C C . ALA A 1 96 ? 12.557 4.573 -14.487 1.00 95.62 96 ALA A C 1
ATOM 711 O O . ALA A 1 96 ? 11.429 4.202 -14.795 1.00 95.62 96 ALA A O 1
ATOM 712 N N . ALA A 1 97 ? 13.620 3.771 -14.597 1.00 95.12 97 ALA A N 1
ATOM 713 C CA . ALA A 1 97 ? 13.517 2.416 -15.130 1.00 95.12 97 ALA A CA 1
ATOM 714 C C . ALA A 1 97 ? 12.607 1.539 -14.257 1.00 95.12 97 ALA A C 1
ATOM 716 O O . ALA A 1 97 ? 11.798 0.776 -14.782 1.00 95.12 97 ALA A O 1
ATOM 717 N N . ALA A 1 98 ? 12.700 1.667 -12.927 1.00 95.56 98 ALA A N 1
ATOM 718 C CA . ALA A 1 98 ? 11.822 0.947 -12.011 1.00 95.56 98 ALA A CA 1
ATOM 719 C C . ALA A 1 98 ? 10.354 1.323 -12.232 1.00 95.56 98 ALA A C 1
ATOM 721 O O . ALA A 1 98 ? 9.506 0.441 -12.228 1.00 95.56 98 ALA A O 1
ATOM 722 N N . HIS A 1 99 ? 10.053 2.600 -12.474 1.00 96.88 99 HIS A N 1
ATOM 723 C CA . HIS A 1 99 ? 8.706 3.058 -12.802 1.00 96.88 99 HIS A CA 1
ATOM 724 C C . HIS A 1 99 ? 8.185 2.429 -14.105 1.00 96.88 99 HIS A C 1
ATOM 726 O O . HIS A 1 99 ? 7.053 1.948 -14.131 1.00 96.88 99 HIS A O 1
ATOM 732 N N . ASP A 1 100 ? 9.016 2.333 -15.145 1.00 95.75 100 ASP A N 1
ATOM 733 C CA . ASP A 1 100 ? 8.626 1.713 -16.420 1.00 95.75 100 ASP A CA 1
ATOM 734 C C . ASP A 1 100 ? 8.275 0.227 -16.274 1.00 95.75 100 ASP A C 1
ATOM 736 O O . ASP A 1 100 ? 7.373 -0.268 -16.944 1.00 95.75 100 ASP A O 1
ATOM 740 N N . TRP A 1 101 ? 8.935 -0.492 -15.360 1.00 95.94 101 TRP A N 1
ATOM 741 C CA . TRP A 1 101 ? 8.592 -1.885 -15.037 1.00 95.94 101 TRP A CA 1
ATOM 742 C C . TRP A 1 101 ? 7.189 -2.060 -14.435 1.00 95.94 101 TRP A C 1
ATOM 744 O O . TRP A 1 101 ? 6.655 -3.174 -14.460 1.00 95.94 101 TRP A O 1
ATOM 754 N N . TRP A 1 102 ? 6.591 -0.986 -13.911 1.00 95.12 102 TRP A N 1
ATOM 755 C CA . TRP A 1 102 ? 5.211 -0.967 -13.426 1.00 95.12 102 TRP A CA 1
ATOM 756 C C . TRP A 1 102 ? 4.219 -0.502 -14.491 1.00 95.12 102 TRP A C 1
ATOM 758 O O . TRP A 1 102 ? 3.123 -1.058 -14.576 1.00 95.12 102 TRP A O 1
ATOM 768 N N . THR A 1 103 ? 4.561 0.504 -15.297 1.00 94.81 103 THR A N 1
ATOM 769 C CA . THR A 1 103 ? 3.618 1.106 -16.253 1.00 94.81 103 THR A CA 1
ATOM 770 C C . THR A 1 103 ? 3.537 0.361 -17.582 1.00 94.81 103 THR A C 1
ATOM 772 O O . THR A 1 103 ? 2.439 0.211 -18.121 1.00 94.81 103 THR A O 1
ATOM 775 N N . ASP A 1 104 ? 4.649 -0.181 -18.079 1.00 94.31 104 ASP A N 1
ATOM 776 C CA . ASP A 1 104 ? 4.685 -0.956 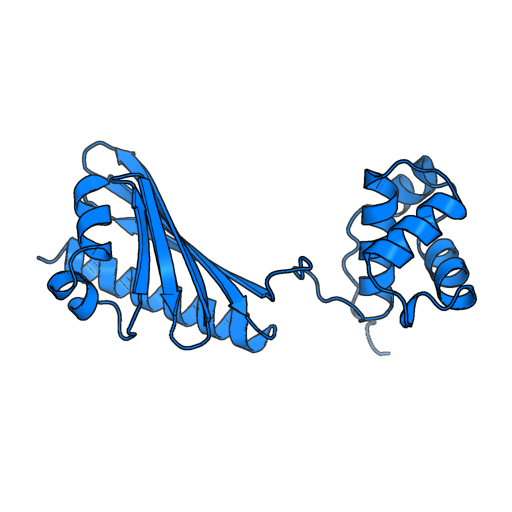-19.319 1.00 94.31 104 ASP A CA 1
ATOM 777 C C . ASP A 1 104 ? 4.011 -2.324 -19.126 1.00 94.31 104 ASP A C 1
ATOM 779 O O . ASP A 1 104 ? 4.418 -3.139 -18.294 1.00 94.31 104 ASP A O 1
ATOM 783 N N . ALA A 1 105 ? 2.957 -2.586 -19.902 1.00 91.25 105 ALA A N 1
ATOM 784 C CA . ALA A 1 105 ? 2.171 -3.811 -19.784 1.00 91.25 105 ALA A CA 1
ATOM 785 C C . ALA A 1 105 ? 2.957 -5.079 -20.158 1.00 91.25 105 ALA A C 1
ATOM 787 O O . ALA A 1 105 ? 2.764 -6.121 -19.529 1.00 91.25 105 ALA A O 1
ATOM 788 N N . ALA A 1 106 ? 3.852 -5.009 -21.146 1.00 91.88 106 ALA A N 1
ATOM 789 C CA . ALA A 1 106 ? 4.662 -6.148 -21.563 1.00 91.88 106 ALA A CA 1
ATOM 790 C C . ALA A 1 106 ? 5.712 -6.493 -20.499 1.00 91.88 106 ALA A C 1
ATOM 792 O O . ALA A 1 106 ? 5.900 -7.666 -20.178 1.00 91.88 106 ALA A O 1
ATOM 793 N N . ARG A 1 107 ? 6.349 -5.484 -19.893 1.00 93.94 107 ARG A N 1
ATOM 794 C CA . ARG A 1 107 ? 7.281 -5.684 -18.772 1.00 93.94 107 ARG A CA 1
ATOM 795 C C . ARG A 1 107 ? 6.570 -6.196 -17.530 1.00 93.94 107 ARG A C 1
ATOM 797 O O . ARG A 1 107 ? 7.055 -7.141 -16.912 1.00 93.94 107 ARG A O 1
ATOM 804 N N . ARG A 1 108 ? 5.415 -5.620 -17.186 1.00 94.50 108 ARG A N 1
ATOM 805 C CA . ARG A 1 108 ? 4.639 -5.999 -15.997 1.00 94.50 108 ARG A CA 1
ATOM 806 C C . ARG A 1 108 ? 4.230 -7.472 -16.019 1.00 94.50 108 ARG A C 1
ATOM 808 O O . ARG A 1 108 ? 4.436 -8.166 -15.029 1.00 94.50 108 ARG A O 1
ATOM 815 N N . ARG A 1 109 ? 3.775 -7.980 -17.169 1.00 92.94 109 ARG A N 1
ATOM 816 C CA . ARG A 1 109 ? 3.411 -9.399 -17.357 1.00 92.94 109 ARG A CA 1
ATOM 817 C C . ARG A 1 109 ? 4.558 -10.390 -17.131 1.00 92.94 109 ARG A C 1
ATOM 819 O O . ARG A 1 109 ? 4.299 -11.570 -16.943 1.00 92.94 109 ARG A O 1
ATOM 826 N N . ARG A 1 110 ? 5.822 -9.947 -17.138 1.00 93.50 110 ARG A N 1
ATOM 827 C CA . ARG A 1 110 ? 6.980 -10.831 -16.897 1.00 93.50 110 ARG A CA 1
ATOM 828 C C . ARG A 1 110 ? 7.152 -11.222 -15.431 1.00 93.50 110 ARG A C 1
ATOM 830 O O . ARG A 1 110 ? 7.870 -12.177 -15.157 1.00 93.50 110 ARG A O 1
ATOM 837 N N . TRP A 1 111 ? 6.587 -10.457 -14.500 1.00 94.62 111 TRP A N 1
ATOM 838 C CA . TRP A 1 111 ? 6.848 -10.633 -13.068 1.00 94.62 111 TRP A CA 1
ATOM 839 C C . TRP A 1 111 ? 5.596 -10.546 -12.193 1.00 94.62 111 TRP A C 1
ATOM 841 O O . TRP A 1 111 ? 5.609 -11.056 -11.073 1.00 94.62 111 TRP A O 1
ATOM 851 N N . LEU A 1 112 ? 4.532 -9.903 -12.680 1.00 93.62 112 LEU A N 1
ATOM 852 C CA . LEU A 1 112 ? 3.272 -9.760 -11.970 1.00 93.62 112 LEU A CA 1
ATOM 853 C C . LEU A 1 112 ? 2.230 -10.710 -12.564 1.00 93.62 112 LEU A C 1
ATOM 855 O O . LEU A 1 112 ? 1.682 -10.449 -13.633 1.00 93.62 112 LEU A O 1
ATOM 859 N N . ASP A 1 113 ? 1.943 -11.786 -11.835 1.00 89.31 113 ASP A N 1
ATOM 860 C CA . ASP A 1 113 ? 0.936 -12.796 -12.187 1.00 89.31 113 ASP A CA 1
ATOM 861 C C . ASP A 1 113 ? -0.471 -12.382 -11.719 1.00 89.31 113 ASP A C 1
ATOM 863 O O . ASP A 1 113 ? -1.188 -13.108 -11.034 1.00 89.31 113 ASP A O 1
ATOM 867 N N . THR A 1 114 ? -0.833 -11.127 -11.978 1.00 88.31 114 THR A N 1
ATOM 868 C CA . THR A 1 114 ? -2.186 -10.626 -11.741 1.00 88.31 114 THR A CA 1
ATOM 869 C C . THR A 1 114 ? -2.465 -9.426 -12.631 1.00 88.31 114 THR A C 1
ATOM 871 O O . THR A 1 114 ? -1.587 -8.594 -12.885 1.00 88.31 114 THR A O 1
ATOM 874 N N . GLU A 1 115 ? -3.700 -9.336 -13.111 1.00 86.00 115 GLU A N 1
ATOM 875 C CA . GLU A 1 115 ? -4.148 -8.191 -13.891 1.00 86.00 115 GLU A CA 1
ATOM 876 C C . GLU A 1 115 ? -4.435 -7.009 -12.962 1.00 86.00 115 GLU A C 1
ATOM 878 O O . GLU A 1 115 ? -5.051 -7.141 -11.901 1.00 86.00 115 GLU A O 1
ATOM 883 N N . VAL A 1 116 ? -3.960 -5.834 -13.369 1.00 92.06 116 VAL A N 1
ATOM 884 C CA . VAL A 1 116 ? -4.098 -4.592 -12.609 1.00 92.06 116 VAL A CA 1
ATOM 885 C C . VAL A 1 116 ? -4.462 -3.448 -13.535 1.00 92.06 116 VAL A C 1
ATOM 887 O O . VAL A 1 116 ? -3.909 -3.304 -14.628 1.00 92.06 116 VAL A O 1
ATOM 890 N N . GLU A 1 117 ? -5.345 -2.583 -13.060 1.00 92.00 117 GLU A N 1
ATOM 891 C CA . GLU A 1 117 ? -5.670 -1.322 -13.709 1.00 92.00 117 GLU A CA 1
ATOM 892 C C . GLU A 1 117 ? -4.819 -0.204 -13.097 1.00 92.00 117 GLU A C 1
ATOM 894 O O . GLU A 1 117 ? -4.823 0.007 -11.881 1.00 92.00 117 GLU A O 1
ATOM 899 N N . ILE A 1 118 ? -4.080 0.539 -13.925 1.00 93.94 118 ILE A N 1
ATOM 900 C CA . ILE A 1 118 ? -3.336 1.718 -13.465 1.00 93.94 118 ILE A CA 1
ATOM 901 C C . ILE A 1 118 ? -4.304 2.895 -13.384 1.00 93.94 118 ILE A C 1
ATOM 903 O O . ILE A 1 118 ? -4.732 3.429 -14.401 1.00 93.94 118 ILE A O 1
ATOM 907 N N . THR A 1 119 ? -4.596 3.341 -12.166 1.00 91.81 119 THR A N 1
ATOM 908 C CA . THR A 1 119 ? -5.470 4.502 -11.926 1.00 91.81 119 THR A CA 1
ATOM 909 C C . THR A 1 119 ? -4.697 5.816 -11.949 1.00 91.81 119 THR A C 1
ATOM 911 O O . THR A 1 119 ? -5.229 6.868 -12.294 1.00 91.81 119 THR A O 1
ATOM 914 N N . THR A 1 120 ? -3.427 5.796 -11.547 1.00 92.81 120 THR A N 1
ATOM 915 C CA . THR A 1 120 ? -2.552 6.973 -11.569 1.00 92.81 120 THR A CA 1
ATOM 916 C C . THR A 1 120 ? -1.104 6.521 -11.677 1.00 92.81 120 THR A C 1
ATOM 918 O O . THR A 1 120 ? -0.692 5.611 -10.965 1.00 92.81 120 THR A O 1
ATOM 921 N N . ALA A 1 121 ? -0.308 7.191 -12.503 1.00 93.62 121 ALA A N 1
ATOM 922 C CA . ALA A 1 121 ? 1.139 7.018 -12.543 1.00 93.62 121 ALA A CA 1
ATOM 923 C C . ALA A 1 121 ? 1.808 8.393 -12.536 1.00 93.62 121 ALA A C 1
ATOM 925 O O . ALA A 1 121 ? 1.439 9.281 -13.303 1.00 93.62 121 ALA A O 1
ATOM 926 N N . THR A 1 122 ? 2.770 8.591 -11.642 1.00 93.12 122 THR A N 1
ATOM 927 C CA . THR A 1 122 ? 3.533 9.834 -11.523 1.00 93.12 122 THR A CA 1
ATOM 928 C C . THR A 1 122 ? 5.008 9.488 -11.592 1.00 93.12 122 THR A C 1
ATOM 930 O O . THR A 1 122 ? 5.634 9.165 -10.579 1.00 93.12 122 THR A O 1
ATOM 933 N N . ALA A 1 123 ? 5.571 9.555 -12.796 1.00 89.88 123 ALA A N 1
ATOM 934 C CA . ALA A 1 123 ? 6.967 9.223 -13.024 1.00 89.88 123 ALA A CA 1
ATOM 935 C C . ALA A 1 123 ? 7.913 10.212 -12.308 1.00 89.88 123 ALA A C 1
ATOM 937 O O . ALA A 1 123 ? 7.635 11.413 -12.273 1.00 89.88 123 ALA A O 1
ATOM 938 N N . PRO A 1 124 ? 9.043 9.750 -11.741 1.00 91.31 124 PRO A N 1
ATOM 939 C CA . PRO A 1 124 ? 9.428 8.361 -11.461 1.00 91.31 124 PRO A CA 1
ATOM 940 C C . PRO A 1 124 ? 9.024 7.907 -10.040 1.00 91.31 124 PRO A C 1
ATOM 942 O O . PRO A 1 124 ? 9.637 7.000 -9.493 1.00 91.31 124 PRO A O 1
ATOM 945 N N . LYS A 1 125 ? 8.076 8.592 -9.388 1.00 92.25 125 LYS A N 1
ATOM 946 C CA . LYS A 1 125 ? 7.869 8.554 -7.930 1.00 92.25 125 LYS A CA 1
ATOM 947 C C . LYS A 1 125 ? 6.849 7.523 -7.465 1.00 92.25 125 LYS A C 1
ATOM 949 O O . LYS A 1 125 ? 7.017 6.963 -6.383 1.00 92.25 125 LYS A O 1
ATOM 954 N N . SER A 1 126 ? 5.761 7.318 -8.202 1.00 94.38 126 SER A N 1
ATOM 955 C CA . SER A 1 126 ? 4.667 6.478 -7.711 1.00 94.38 126 SER A CA 1
ATOM 956 C C . SER A 1 126 ? 3.756 5.937 -8.801 1.00 94.38 126 SER A C 1
ATOM 958 O O . SER A 1 126 ? 3.610 6.522 -9.873 1.00 94.38 126 SER A O 1
ATOM 960 N N . VAL A 1 127 ? 3.100 4.822 -8.482 1.00 96.06 127 VAL A N 1
ATOM 961 C CA . VAL A 1 127 ? 2.050 4.202 -9.296 1.00 96.06 127 VAL A CA 1
ATOM 962 C C . VAL A 1 127 ? 0.916 3.773 -8.366 1.00 96.06 127 VAL A C 1
ATOM 964 O O . VAL A 1 127 ? 1.153 3.275 -7.268 1.00 96.06 127 VAL A O 1
ATOM 967 N N . ARG A 1 128 ? -0.330 3.992 -8.775 1.00 95.19 128 ARG A N 1
ATOM 968 C CA . ARG A 1 128 ? -1.536 3.537 -8.081 1.00 95.19 128 ARG A CA 1
ATOM 969 C C . ARG A 1 128 ? -2.262 2.546 -8.970 1.00 95.19 128 ARG A C 1
ATOM 971 O O . ARG A 1 128 ? -2.578 2.848 -10.120 1.00 95.19 128 ARG A O 1
ATOM 978 N N . LEU A 1 129 ? -2.547 1.387 -8.407 1.00 94.12 129 LEU A N 1
ATOM 979 C CA . LEU A 1 129 ? -3.177 0.268 -9.079 1.00 94.12 129 LEU A CA 1
ATOM 980 C C . LEU A 1 129 ? -4.497 -0.073 -8.394 1.00 94.12 129 LEU A C 1
ATOM 982 O O . LEU A 1 129 ? -4.643 0.076 -7.176 1.00 94.12 129 LEU A O 1
ATOM 986 N N . LYS A 1 130 ? -5.433 -0.563 -9.191 1.00 92.62 130 LYS A N 1
ATOM 987 C CA . LYS A 1 130 ? -6.672 -1.183 -8.749 1.00 92.62 130 LYS A CA 1
ATOM 988 C C . LYS A 1 130 ? -6.664 -2.640 -9.210 1.00 92.62 130 LYS A C 1
ATOM 990 O O . LYS A 1 130 ? -6.321 -2.918 -10.359 1.00 92.62 130 LYS A O 1
ATOM 995 N N . LEU A 1 131 ? -6.972 -3.552 -8.296 1.00 89.75 131 LEU A N 1
ATOM 996 C CA . LEU A 1 131 ? -7.077 -4.982 -8.579 1.00 89.75 131 LEU A CA 1
ATOM 997 C C . LEU A 1 131 ? -8.536 -5.346 -8.889 1.00 89.75 131 LEU A C 1
ATOM 999 O O . LEU A 1 131 ? -9.454 -4.572 -8.610 1.00 89.75 131 LEU A O 1
ATOM 1003 N N . ALA A 1 132 ? -8.746 -6.531 -9.466 1.00 83.50 132 ALA A N 1
ATOM 1004 C CA . ALA A 1 132 ? -10.070 -7.025 -9.857 1.00 83.50 132 ALA A CA 1
ATOM 1005 C C . ALA A 1 132 ? -11.051 -7.186 -8.679 1.00 83.50 132 ALA A C 1
ATOM 1007 O O . ALA A 1 132 ? -12.261 -7.131 -8.868 1.00 83.50 132 ALA A O 1
ATOM 1008 N N . ASP A 1 133 ? -10.536 -7.352 -7.462 1.00 79.62 133 ASP A N 1
ATOM 1009 C CA . ASP A 1 133 ? -11.301 -7.416 -6.212 1.00 79.62 133 ASP A CA 1
ATOM 1010 C C . ASP A 1 133 ? -11.618 -6.023 -5.624 1.00 79.62 133 ASP A C 1
ATOM 1012 O O . ASP A 1 133 ? -11.957 -5.904 -4.448 1.00 79.62 133 ASP A O 1
ATOM 1016 N N . GLU A 1 134 ? -11.481 -4.960 -6.425 1.00 80.12 134 GLU A N 1
ATOM 1017 C CA . GLU A 1 134 ? -11.652 -3.547 -6.053 1.00 80.12 134 GLU A CA 1
ATOM 1018 C C . GLU A 1 134 ? -10.639 -3.022 -5.019 1.00 80.12 134 GLU A C 1
ATOM 1020 O O . GLU A 1 134 ? -10.681 -1.843 -4.634 1.00 80.12 134 GLU A O 1
ATOM 1025 N N . THR A 1 135 ? -9.684 -3.851 -4.591 1.00 86.62 135 THR A N 1
ATOM 1026 C CA . THR A 1 135 ? -8.635 -3.422 -3.670 1.00 86.62 135 THR A CA 1
ATOM 1027 C C . THR A 1 135 ? -7.634 -2.506 -4.364 1.00 86.62 135 THR A C 1
ATOM 1029 O O . THR A 1 135 ? -7.517 -2.442 -5.594 1.00 86.62 135 THR A O 1
ATOM 1032 N N . ARG A 1 136 ? -6.919 -1.719 -3.558 1.00 91.56 136 ARG A N 1
ATOM 1033 C CA . ARG A 1 136 ? -6.045 -0.657 -4.057 1.00 91.56 136 ARG A CA 1
ATOM 1034 C C . ARG A 1 136 ? -4.625 -0.900 -3.631 1.00 91.56 136 ARG A C 1
ATOM 1036 O O . ARG A 1 136 ? -4.352 -1.108 -2.448 1.00 91.56 136 ARG A O 1
ATOM 1043 N N . VAL A 1 137 ? -3.724 -0.757 -4.586 1.00 94.44 137 VAL A N 1
ATOM 1044 C CA . VAL A 1 137 ? -2.296 -0.877 -4.359 1.00 94.44 137 VAL A CA 1
ATOM 1045 C C . VAL A 1 137 ? -1.628 0.444 -4.683 1.00 94.44 137 VAL A C 1
ATOM 1047 O O . VAL A 1 137 ? -1.846 1.050 -5.729 1.00 94.44 137 VAL A O 1
ATOM 1050 N N . GLN A 1 138 ? -0.824 0.917 -3.751 1.00 94.81 138 GLN A N 1
ATOM 1051 C CA . GLN A 1 138 ? 0.023 2.078 -3.931 1.00 94.81 138 GLN A CA 1
ATOM 1052 C C . GLN A 1 138 ? 1.467 1.603 -4.008 1.00 94.81 138 GLN A C 1
ATOM 1054 O O . GLN A 1 138 ? 1.897 0.744 -3.240 1.00 94.81 138 GLN A O 1
ATOM 1059 N N . VAL A 1 139 ? 2.201 2.166 -4.954 1.00 96.62 139 VAL A N 1
ATOM 1060 C CA . VAL A 1 139 ? 3.610 1.893 -5.183 1.00 96.62 139 VAL A CA 1
ATOM 1061 C C . VAL A 1 139 ? 4.363 3.203 -5.046 1.00 96.62 139 VAL A C 1
ATOM 1063 O O . VAL A 1 139 ? 3.991 4.205 -5.660 1.00 96.62 139 VAL A O 1
ATOM 1066 N N . TRP A 1 140 ? 5.438 3.186 -4.270 1.00 96.69 140 TRP A N 1
ATOM 1067 C CA . TRP A 1 140 ? 6.362 4.302 -4.115 1.00 96.69 140 TRP A CA 1
ATOM 1068 C C . TRP A 1 140 ? 7.733 3.859 -4.565 1.00 96.69 140 TRP A C 1
ATOM 1070 O O . TRP A 1 140 ? 8.202 2.779 -4.204 1.00 96.69 140 TRP A O 1
ATOM 1080 N N . ILE A 1 141 ? 8.376 4.715 -5.339 1.00 97.38 141 ILE A N 1
ATOM 1081 C CA . ILE A 1 141 ? 9.691 4.478 -5.897 1.00 97.38 141 ILE A CA 1
ATOM 1082 C C . ILE A 1 141 ? 10.577 5.620 -5.423 1.00 97.38 141 ILE A C 1
ATOM 1084 O O . ILE A 1 141 ? 10.367 6.788 -5.753 1.00 97.38 141 ILE A O 1
ATOM 1088 N N . THR A 1 142 ? 11.576 5.266 -4.627 1.00 95.81 142 THR A N 1
ATOM 1089 C CA . THR A 1 142 ? 12.536 6.211 -4.063 1.00 95.81 142 THR A CA 1
ATOM 1090 C C . THR A 1 142 ? 13.903 5.928 -4.661 1.00 95.81 142 THR A C 1
ATOM 1092 O O . THR A 1 142 ? 14.380 4.794 -4.606 1.00 95.81 142 THR A O 1
ATOM 1095 N N . ALA A 1 143 ? 14.557 6.943 -5.220 1.00 95.38 143 ALA A N 1
ATOM 1096 C CA . ALA A 1 143 ? 15.947 6.816 -5.639 1.00 95.38 143 ALA A CA 1
ATOM 1097 C C . ALA A 1 143 ? 16.835 6.603 -4.402 1.00 95.38 143 ALA A C 1
ATOM 1099 O O . ALA A 1 143 ? 16.803 7.400 -3.467 1.00 95.38 143 ALA A O 1
ATOM 1100 N N . ALA A 1 144 ? 17.600 5.513 -4.390 1.00 91.62 144 ALA A N 1
ATOM 1101 C CA . ALA A 1 144 ? 18.627 5.258 -3.381 1.00 91.62 144 ALA A CA 1
ATOM 1102 C C . ALA A 1 144 ? 20.003 5.750 -3.863 1.00 91.62 144 ALA A C 1
ATOM 1104 O O . ALA A 1 144 ? 20.826 6.172 -3.057 1.00 91.62 144 ALA A O 1
ATOM 1105 N N . SER A 1 145 ? 20.239 5.708 -5.177 1.00 93.25 145 SER A N 1
ATOM 1106 C CA . SER A 1 145 ? 21.339 6.366 -5.888 1.00 93.25 145 SER A CA 1
ATOM 1107 C C . SER A 1 145 ? 20.947 6.560 -7.361 1.00 93.25 145 SER A C 1
ATOM 1109 O O . SER A 1 145 ? 19.852 6.163 -7.760 1.00 93.25 145 SER A O 1
ATOM 1111 N N . GLU A 1 146 ? 21.830 7.116 -8.195 1.00 90.44 146 GLU A N 1
ATOM 1112 C CA . GLU A 1 146 ? 21.584 7.224 -9.646 1.00 90.44 146 GLU A CA 1
ATOM 1113 C C . GLU A 1 146 ? 21.320 5.862 -10.310 1.00 90.44 146 GLU A C 1
ATOM 1115 O O . GLU A 1 146 ? 20.511 5.768 -11.226 1.00 90.44 146 GLU A O 1
ATOM 1120 N N . ALA A 1 147 ? 21.936 4.792 -9.795 1.00 92.81 147 ALA A N 1
ATOM 1121 C CA . ALA A 1 147 ? 21.820 3.433 -10.326 1.00 92.81 147 ALA A CA 1
ATOM 1122 C C . ALA A 1 147 ? 20.932 2.500 -9.481 1.00 92.81 147 ALA A C 1
ATOM 1124 O O . ALA A 1 147 ? 20.807 1.323 -9.807 1.00 92.81 147 ALA A O 1
ATOM 1125 N N . LYS A 1 148 ? 20.349 2.968 -8.367 1.00 95.00 148 LYS A N 1
ATOM 1126 C CA . LYS A 1 148 ? 19.576 2.120 -7.444 1.00 95.00 148 LYS A CA 1
ATOM 1127 C C . LYS A 1 148 ? 18.285 2.787 -7.011 1.00 95.00 148 LYS A C 1
ATOM 1129 O O . LYS A 1 148 ? 18.244 3.979 -6.710 1.00 95.00 148 LYS A O 1
ATOM 1134 N N . SER A 1 149 ? 17.244 1.988 -6.844 1.00 96.62 149 SER A N 1
ATOM 1135 C CA . SER A 1 149 ? 15.945 2.447 -6.365 1.00 96.62 149 SER A CA 1
ATOM 1136 C C . SER A 1 149 ? 15.358 1.486 -5.340 1.00 96.62 149 SER A C 1
ATOM 1138 O O . SER A 1 149 ? 15.641 0.289 -5.328 1.00 96.62 149 SER A O 1
ATOM 1140 N N . ARG A 1 150 ? 14.541 2.020 -4.436 1.00 96.25 150 ARG A N 1
ATOM 1141 C CA . ARG A 1 150 ? 13.721 1.249 -3.508 1.00 96.25 150 ARG A CA 1
ATOM 1142 C C . ARG A 1 150 ? 12.272 1.351 -3.947 1.00 96.25 150 ARG A C 1
ATOM 1144 O O . ARG A 1 150 ? 11.740 2.452 -4.041 1.00 96.25 150 ARG A O 1
ATOM 1151 N N . VAL A 1 151 ? 11.646 0.203 -4.158 1.00 97.06 151 VAL A N 1
ATOM 1152 C CA . VAL A 1 151 ? 10.227 0.084 -4.484 1.00 97.06 151 VAL A CA 1
ATOM 1153 C C . VAL A 1 151 ? 9.495 -0.417 -3.246 1.00 97.06 151 VAL A C 1
ATOM 1155 O O . VAL A 1 151 ? 9.822 -1.476 -2.708 1.00 97.06 151 VAL A O 1
ATOM 1158 N N . GLY A 1 152 ? 8.536 0.363 -2.766 1.00 96.25 152 GLY A N 1
ATOM 1159 C CA . GLY A 1 152 ? 7.596 -0.015 -1.717 1.00 96.25 152 GLY A CA 1
ATOM 1160 C C . GLY A 1 152 ? 6.210 -0.222 -2.305 1.00 96.25 152 GLY A C 1
ATOM 1161 O O . GLY A 1 152 ? 5.799 0.537 -3.176 1.00 96.25 152 GLY A O 1
ATOM 1162 N N . VAL A 1 153 ? 5.502 -1.232 -1.816 1.00 96.12 153 VAL A N 1
ATOM 1163 C CA . VAL A 1 153 ? 4.125 -1.555 -2.179 1.00 96.12 153 VAL A CA 1
ATOM 1164 C C . VAL A 1 153 ? 3.288 -1.591 -0.912 1.00 96.12 153 VAL A C 1
ATOM 1166 O O . VAL A 1 153 ? 3.702 -2.160 0.099 1.00 96.12 153 VAL A O 1
ATOM 1169 N N . GLU A 1 154 ? 2.104 -1.003 -0.980 1.00 93.88 154 GLU A N 1
ATOM 1170 C CA . GLU A 1 154 ? 1.084 -1.050 0.057 1.00 93.88 154 GLU A CA 1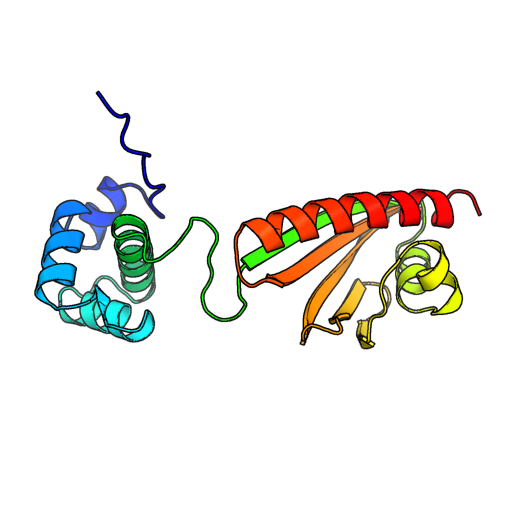
ATOM 1171 C C . GLU A 1 154 ? -0.232 -1.456 -0.588 1.00 93.88 154 GLU A C 1
ATOM 1173 O O . GLU A 1 154 ? -0.751 -0.766 -1.465 1.00 93.88 154 GLU A O 1
ATOM 1178 N N . HIS A 1 155 ? -0.773 -2.574 -0.133 1.00 92.75 155 HIS A N 1
ATOM 1179 C CA . HIS A 1 155 ? -2.051 -3.115 -0.553 1.00 92.75 155 HIS A CA 1
ATOM 1180 C C . HIS A 1 155 ? -3.073 -2.823 0.532 1.00 92.75 155 HIS A C 1
ATOM 1182 O O . HIS A 1 155 ? -2.927 -3.275 1.663 1.00 92.75 155 HIS A O 1
ATOM 1188 N N . THR A 1 156 ? -4.089 -2.049 0.179 1.00 88.62 156 THR A N 1
ATOM 1189 C CA . THR A 1 156 ? -5.184 -1.624 1.052 1.00 88.62 156 THR A CA 1
ATOM 1190 C C . THR A 1 156 ? -6.506 -2.189 0.540 1.00 88.62 156 THR A C 1
ATOM 1192 O O . THR A 1 156 ? -6.674 -2.394 -0.661 1.00 88.62 156 THR A O 1
ATOM 1195 N N . GLY A 1 157 ? -7.465 -2.389 1.434 1.00 81.88 157 GLY A N 1
ATOM 1196 C CA . GLY A 1 157 ? -8.799 -2.910 1.129 1.00 81.88 157 GLY A CA 1
ATOM 1197 C C . GLY A 1 157 ? -8.995 -4.369 1.529 1.00 81.88 157 GLY A C 1
ATOM 1198 O O . GLY A 1 157 ? -10.008 -4.951 1.169 1.00 81.88 157 GLY A O 1
ATOM 1199 N N . LEU A 1 158 ? -8.048 -4.970 2.253 1.00 83.94 158 LEU A N 1
ATOM 1200 C CA . LEU A 1 158 ? -8.072 -6.403 2.548 1.00 83.94 158 LEU A CA 1
ATOM 1201 C C . LEU A 1 158 ? -9.153 -6.717 3.592 1.00 83.94 158 LEU A C 1
ATOM 1203 O O . LEU A 1 158 ? -9.308 -5.986 4.570 1.00 83.94 158 LEU A O 1
ATOM 1207 N N . ALA A 1 159 ? -9.905 -7.798 3.391 1.00 74.19 159 ALA A N 1
ATOM 1208 C CA . ALA A 1 159 ? -11.067 -8.113 4.225 1.00 74.19 159 ALA A CA 1
ATOM 1209 C C . ALA A 1 159 ? -10.690 -8.498 5.666 1.00 74.19 159 ALA A C 1
ATOM 1211 O O . ALA A 1 159 ? -11.366 -8.097 6.612 1.00 74.19 159 ALA A O 1
ATOM 1212 N N . ASP A 1 160 ? -9.597 -9.244 5.834 1.00 68.31 160 ASP A N 1
ATOM 1213 C CA . ASP A 1 160 ? -9.180 -9.797 7.121 1.00 68.31 160 ASP A CA 1
ATOM 1214 C C . ASP A 1 160 ? -7.650 -9.973 7.234 1.00 68.31 160 ASP A C 1
ATOM 1216 O O . ASP A 1 160 ? -6.866 -9.636 6.338 1.00 68.31 160 ASP A O 1
ATOM 1220 N N . ALA A 1 161 ? -7.209 -10.500 8.379 1.00 72.25 161 ALA A N 1
ATOM 1221 C CA . ALA A 1 161 ? -5.802 -10.767 8.656 1.00 72.25 161 ALA A CA 1
ATOM 1222 C C . ALA A 1 161 ? -5.205 -11.882 7.775 1.00 72.25 161 ALA A C 1
ATOM 1224 O O . ALA A 1 161 ? -4.015 -11.826 7.461 1.00 72.25 161 ALA A O 1
ATOM 1225 N N . ALA A 1 162 ? -6.000 -12.869 7.354 1.00 72.06 162 ALA A N 1
ATOM 1226 C CA . ALA A 1 162 ? -5.525 -13.930 6.469 1.00 72.06 162 ALA A CA 1
ATOM 1227 C C . ALA A 1 162 ? -5.249 -13.371 5.065 1.00 72.06 162 ALA A C 1
ATOM 1229 O O . ALA A 1 162 ? -4.182 -13.619 4.502 1.00 72.06 162 ALA A O 1
ATOM 1230 N N . ALA A 1 163 ? -6.145 -12.524 4.552 1.00 75.88 163 ALA A N 1
ATOM 1231 C CA . ALA A 1 163 ? -5.968 -11.784 3.309 1.00 75.88 163 ALA A CA 1
ATOM 1232 C C . ALA A 1 163 ? -4.737 -10.866 3.364 1.00 75.88 163 ALA A C 1
ATOM 1234 O O . ALA A 1 163 ? -3.981 -10.781 2.397 1.00 75.88 163 ALA A O 1
ATOM 1235 N N . ARG A 1 164 ? -4.475 -10.224 4.511 1.00 85.19 164 ARG A N 1
ATOM 1236 C CA . ARG A 1 164 ? -3.252 -9.437 4.727 1.00 85.19 164 ARG A CA 1
ATOM 1237 C C . ARG A 1 164 ? -1.980 -10.269 4.599 1.00 85.19 164 ARG A C 1
ATOM 1239 O O . ARG A 1 164 ? -1.053 -9.846 3.907 1.00 85.19 164 ARG A O 1
ATOM 1246 N N . GLU A 1 165 ? -1.901 -11.410 5.276 1.00 82.38 165 GLU A N 1
ATOM 1247 C CA . GLU A 1 165 ? -0.701 -12.252 5.217 1.00 82.38 165 GLU A CA 1
ATOM 1248 C C . GLU A 1 165 ? -0.519 -12.875 3.825 1.00 82.38 165 GLU A C 1
ATOM 1250 O O . GLU A 1 165 ? 0.601 -12.893 3.311 1.00 82.38 165 GLU A O 1
ATOM 1255 N N . ALA A 1 166 ? -1.611 -13.272 3.161 1.00 83.69 166 ALA A N 1
ATOM 1256 C CA . ALA A 1 166 ? -1.585 -13.729 1.772 1.00 83.69 166 ALA A CA 1
ATOM 1257 C C . ALA A 1 166 ? -1.068 -12.638 0.818 1.00 83.69 166 ALA A C 1
ATOM 1259 O O . ALA A 1 166 ? -0.148 -12.887 0.038 1.00 83.69 166 ALA A O 1
ATOM 1260 N N . ALA A 1 167 ? -1.578 -11.406 0.929 1.00 90.81 167 ALA A N 1
ATOM 1261 C CA . ALA A 1 167 ? -1.117 -10.273 0.128 1.00 90.81 167 ALA A CA 1
ATOM 1262 C C . ALA A 1 167 ? 0.362 -9.953 0.388 1.00 90.81 167 ALA A C 1
ATOM 1264 O O . ALA A 1 167 ? 1.126 -9.703 -0.542 1.00 90.81 167 ALA A O 1
ATOM 1265 N N . LYS A 1 168 ? 0.805 -9.999 1.647 1.00 90.00 168 LYS A N 1
ATOM 1266 C CA . LYS A 1 168 ? 2.212 -9.784 2.004 1.00 90.00 168 LYS A CA 1
ATOM 1267 C C . LYS A 1 168 ? 3.127 -10.836 1.371 1.00 90.00 168 LYS A C 1
ATOM 1269 O O . LYS A 1 168 ? 4.175 -10.476 0.831 1.00 90.00 168 LYS A O 1
ATOM 1274 N N . ALA A 1 169 ? 2.738 -12.111 1.418 1.00 92.75 169 ALA A N 1
ATOM 1275 C CA . ALA A 1 169 ? 3.479 -13.196 0.781 1.00 92.75 169 ALA A CA 1
ATOM 1276 C C . ALA A 1 169 ? 3.525 -13.023 -0.745 1.00 92.75 169 ALA A C 1
ATOM 1278 O O . ALA A 1 169 ? 4.607 -13.077 -1.331 1.00 92.75 169 ALA A O 1
ATOM 1279 N N . PHE A 1 170 ? 2.380 -12.720 -1.363 1.00 94.31 170 PHE A N 1
ATOM 1280 C CA . PHE A 1 170 ? 2.268 -12.440 -2.793 1.00 94.31 170 PHE A CA 1
ATOM 1281 C C . PHE A 1 170 ? 3.208 -11.310 -3.228 1.00 94.31 170 PHE A C 1
ATOM 1283 O O . PHE A 1 170 ? 4.062 -11.518 -4.090 1.00 94.31 170 PHE A O 1
ATOM 1290 N N . TRP A 1 171 ? 3.129 -10.137 -2.591 1.00 95.94 171 TRP A N 1
ATOM 1291 C CA . TRP A 1 171 ? 3.955 -8.985 -2.962 1.00 95.94 171 TRP A CA 1
ATOM 1292 C C . TRP A 1 171 ? 5.443 -9.215 -2.707 1.00 95.94 171 TRP A C 1
ATOM 1294 O O . TRP A 1 171 ? 6.272 -8.747 -3.484 1.00 95.94 171 TRP A O 1
ATOM 1304 N N . SER A 1 172 ? 5.806 -9.955 -1.658 1.00 93.88 172 SER A N 1
ATOM 1305 C CA . SER A 1 172 ? 7.203 -10.323 -1.406 1.00 93.88 172 SER A CA 1
ATOM 1306 C C . SER A 1 172 ? 7.780 -11.164 -2.552 1.00 93.88 172 SER A C 1
ATOM 1308 O O . SER A 1 172 ? 8.869 -10.863 -3.053 1.00 93.88 172 SER A O 1
ATOM 1310 N N . SER A 1 173 ? 7.031 -12.175 -3.004 1.00 95.62 173 SER A N 1
ATOM 1311 C CA . SER A 1 173 ? 7.414 -13.039 -4.126 1.00 95.62 173 SER A CA 1
ATOM 1312 C C . SER A 1 173 ? 7.417 -12.284 -5.457 1.00 95.62 173 SER A C 1
ATOM 1314 O O . SER A 1 173 ? 8.406 -12.339 -6.186 1.00 95.62 173 SER A O 1
ATOM 1316 N N . ALA A 1 174 ? 6.373 -11.504 -5.745 1.00 95.81 174 ALA A N 1
ATOM 1317 C CA . ALA A 1 174 ? 6.270 -10.716 -6.972 1.00 95.81 174 ALA A CA 1
ATOM 1318 C C . ALA A 1 174 ? 7.410 -9.691 -7.088 1.00 95.81 174 ALA A C 1
ATOM 1320 O O . ALA A 1 174 ? 8.071 -9.602 -8.119 1.00 95.81 174 ALA A O 1
ATOM 1321 N N . LEU A 1 175 ? 7.736 -8.970 -6.009 1.00 96.25 175 LEU A N 1
ATOM 1322 C CA . LEU A 1 175 ? 8.865 -8.034 -6.011 1.00 96.25 175 LEU A CA 1
ATOM 1323 C C . LEU A 1 175 ? 10.227 -8.735 -6.145 1.00 96.25 175 LEU A C 1
ATOM 1325 O O . LEU A 1 175 ? 11.188 -8.125 -6.618 1.00 96.25 175 LEU A O 1
ATOM 1329 N N . ALA A 1 176 ? 10.348 -9.998 -5.725 1.00 95.44 176 ALA A N 1
ATOM 1330 C CA . ALA A 1 176 ? 11.546 -10.790 -5.987 1.00 95.44 176 ALA A CA 1
ATOM 1331 C C . ALA A 1 176 ? 11.671 -11.139 -7.478 1.00 95.44 176 ALA A C 1
ATOM 1333 O O . ALA A 1 176 ? 12.758 -10.985 -8.032 1.00 95.44 176 ALA A O 1
ATOM 1334 N N . LEU A 1 177 ? 10.568 -11.513 -8.135 1.00 95.62 177 LEU A N 1
ATOM 1335 C CA . LEU A 1 177 ? 10.530 -11.722 -9.586 1.00 95.62 177 LEU A CA 1
ATOM 1336 C C . LEU A 1 177 ? 10.826 -10.431 -10.353 1.00 95.62 177 LEU A C 1
ATOM 1338 O O . LEU A 1 177 ? 11.625 -10.461 -11.285 1.00 95.62 177 LEU A O 1
ATOM 1342 N N . LEU A 1 178 ? 10.269 -9.292 -9.919 1.00 95.88 178 LEU A N 1
ATOM 1343 C CA . LEU A 1 178 ? 10.586 -7.975 -10.478 1.00 95.88 178 LEU A CA 1
ATOM 1344 C C . LEU A 1 178 ? 12.088 -7.716 -10.424 1.00 95.88 178 LEU A C 1
ATOM 1346 O O . LEU A 1 178 ? 12.675 -7.319 -11.423 1.00 95.88 178 LEU A O 1
ATOM 1350 N N . LYS A 1 179 ? 12.720 -7.965 -9.272 1.00 95.50 179 LYS A N 1
ATOM 1351 C CA . LYS A 1 179 ? 14.167 -7.796 -9.116 1.00 95.50 179 LYS A CA 1
ATOM 1352 C C . LYS A 1 179 ? 14.942 -8.641 -10.122 1.00 95.50 179 LYS A C 1
ATOM 1354 O O . LYS A 1 179 ? 15.793 -8.104 -10.821 1.00 95.50 179 LYS A O 1
ATOM 1359 N N . THR A 1 180 ? 14.631 -9.929 -10.220 1.00 95.19 180 THR A N 1
ATOM 1360 C CA . THR A 1 180 ? 15.305 -10.826 -11.165 1.00 95.19 180 THR A CA 1
ATOM 1361 C C . THR A 1 180 ? 15.077 -10.402 -12.616 1.00 95.19 180 THR A C 1
ATOM 1363 O O . THR A 1 180 ? 16.026 -10.362 -13.388 1.00 95.19 180 THR A O 1
ATOM 1366 N N . ALA A 1 181 ? 13.851 -10.035 -12.996 1.00 93.50 181 ALA A N 1
ATOM 1367 C CA . ALA A 1 181 ? 13.529 -9.629 -14.363 1.00 93.50 181 ALA A CA 1
ATOM 1368 C C . ALA A 1 181 ? 14.159 -8.281 -14.751 1.00 93.50 181 ALA A C 1
ATOM 1370 O O . ALA A 1 181 ? 14.547 -8.101 -15.903 1.00 93.50 181 ALA A O 1
ATOM 1371 N N . ALA A 1 182 ? 14.248 -7.350 -13.798 1.00 92.25 182 ALA A N 1
ATOM 1372 C CA . ALA A 1 182 ? 14.774 -6.007 -14.002 1.00 92.25 182 ALA A CA 1
ATOM 1373 C C . ALA A 1 182 ? 16.302 -5.931 -14.000 1.00 92.25 182 ALA A C 1
ATOM 1375 O O . ALA A 1 182 ? 16.855 -5.052 -14.654 1.00 92.25 182 ALA A O 1
ATOM 1376 N N . GLU A 1 183 ? 16.970 -6.819 -13.262 1.00 91.19 183 GLU A N 1
ATOM 1377 C CA . GLU A 1 183 ? 18.436 -6.853 -13.151 1.00 91.19 183 GLU A CA 1
ATOM 1378 C C . GLU A 1 183 ? 19.086 -7.938 -14.015 1.00 91.19 183 GLU A C 1
ATOM 1380 O O . GLU A 1 183 ? 20.269 -7.839 -14.317 1.00 91.19 183 GLU A O 1
ATOM 1385 N N . GLY A 1 184 ? 18.338 -8.981 -14.381 1.00 77.12 184 GLY A N 1
ATOM 1386 C CA . GLY A 1 184 ? 18.801 -10.086 -15.226 1.00 77.12 184 GLY A CA 1
ATOM 1387 C C . GLY A 1 184 ? 18.397 -9.959 -16.695 1.00 77.12 184 GLY A C 1
ATOM 1388 O O . GLY A 1 184 ? 18.430 -10.962 -17.406 1.00 77.12 184 GLY A O 1
ATOM 1389 N N . GLY A 1 185 ? 17.937 -8.775 -17.112 1.00 55.97 185 GLY A N 1
ATOM 1390 C CA . GLY A 1 185 ? 17.641 -8.435 -18.505 1.00 55.97 185 GLY A CA 1
ATOM 1391 C C . GLY A 1 185 ? 18.868 -7.936 -19.248 1.00 55.97 185 GLY A C 1
ATOM 1392 O O . GLY A 1 185 ? 19.659 -7.195 -18.626 1.00 55.97 185 GLY A O 1
#

Radius of gyration: 21.46 Å; chains: 1; bounding box: 46×38×56 Å

Sequence (185 aa):
MSKAAKVEMPCGGEAVKAKTGRDWAEWGRVLDEAGAKQLSHADIAKLVDSRQPAGGWWSQQVTVGYERMRGLRAPGEAKGKGFTASASKTLAIPAAAAHDWWTDAARRRRWLDTEVEITTATAPKSVRLKLADETRVQVWITAASEAKSRVGVEHTGLADAAAREAAKAFWSSALALLKTAAEGG

Foldseek 3Di:
DDDPDPQDAPDDQVVLCVQQVDGLVRLLVQCVVVVVVPDDLVVQLVVSCVVTNSDSVSSNSSSVRNCSVVVVDDPQDDPDWAHKAKDKDKAQAALQLLLCCVVPPVNVVQQPPFDWDFPDGDPSAWTWIAGPVRKIKIWGWAGPDRRMIMIMIMITRQHDPVSRVVVNVNVNRSVVSNRCSSVVD

pLDDT: mean 83.12, std 14.72, range [25.44, 97.38]

Secondary structure (DSSP, 8-state):
---------SS-HHHHHHHHSS-HHHHHHHHHHTTGGGS-HHHHHHHHHHHS---HHHHHHHHHHHHHHTTSS-TT--TTS-EEEEEEEEESS-HHHHHHHHH-HHHHTTT--S-EEEEEEETTTEEEEEETTS-EEEEEEEEEETTEEEEEEEEEEESSHHHHHHHHHHHHHHHHHHHHHHH--